Protein AF-0000000067173039 (afdb_homodimer)

Sequence (372 aa):
MLDPDAARERVLAAAEELFYARGIQAVGMDAVRTASGVSLKRLYQMFPSKEDLVVSFLQQRDSRWLGRLTAAVEAHSDPRERIPAVFDWLYSWFSEPDYRGCAFINSFGELGGISPAVADQARHHKREFHAYLTELVGAAGYPAELAAHLALLAEGAIVNSAIFGTPDPATRAKQAALTLMQASGGMLDPDAARERVLAAAEELFYARGIQAVGMDAVRTASGVSLKRLYQMFPSKEDLVVSFLQQRDSRWLGRLTAAVEAHSDPRERIPAVFDWLYSWFSEPDYRGCAFINSFGELGGISPAVADQARHHKREFHAYLTELVGAAGYPAELAAHLALLAEGAIVNSAIFGTPDPATRAKQAALTLMQASGG

pLDDT: mean 96.72, std 6.01, range [50.16, 98.94]

Organism: Mycolicibacterium smegmatis (strain ATCC 700084 / mc(2)155) (NCBI:txid246196)

Solvent-accessible surface area (backbone atoms only — not comparable to full-atom values): 19000 Å² total; per-residue (Å²): 129,78,52,70,69,57,50,52,50,37,41,41,52,31,37,46,56,47,34,68,50,46,14,60,88,75,51,52,72,63,58,32,25,62,67,36,72,45,54,64,69,58,47,40,69,78,30,80,40,72,66,52,44,50,51,49,38,51,54,52,49,45,54,52,52,53,49,54,51,49,55,64,22,64,69,45,84,52,46,66,56,27,60,57,34,50,29,53,49,45,27,56,55,50,62,40,90,86,55,71,48,55,67,46,62,19,47,31,35,35,33,35,67,73,30,68,66,52,31,49,51,31,39,50,49,52,50,52,53,43,50,50,40,35,51,46,32,50,70,46,71,42,61,70,68,54,24,58,43,47,46,21,23,51,46,10,16,43,54,50,19,43,63,67,70,41,36,58,36,20,56,51,33,32,55,47,46,52,51,52,43,42,73,66,72,92,127,78,52,69,68,54,50,53,51,39,41,42,53,32,37,45,55,46,32,67,50,45,14,59,87,76,50,52,72,65,59,32,25,64,68,38,72,45,54,65,70,57,47,39,70,75,30,80,40,70,66,53,44,51,52,50,37,51,53,52,48,45,55,52,52,54,48,55,51,48,55,65,23,64,69,46,86,50,47,67,56,27,60,56,35,50,29,53,48,45,27,55,54,52,62,40,89,86,56,71,49,55,66,46,61,19,46,30,36,36,34,35,68,75,30,67,68,52,30,49,50,32,38,49,48,52,51,52,55,45,50,51,40,36,50,47,31,49,70,46,71,40,60,70,68,53,22,58,44,48,45,21,23,52,45,10,17,43,52,48,18,40,62,68,69,43,36,62,35,20,57,48,33,32,54,46,46,52,52,52,44,42,73,65,73,93

Structure (mmCIF, N/CA/C/O backbone):
data_AF-0000000067173039-model_v1
#
loop_
_entity.id
_entity.type
_entity.pdbx_description
1 polymer 'TetR-family protein transcriptional regulator'
#
loop_
_atom_site.group_PDB
_atom_site.id
_atom_site.type_symbol
_atom_site.label_atom_id
_atom_site.label_alt_id
_atom_site.label_comp_id
_atom_site.label_asym_id
_atom_site.label_entity_id
_atom_site.label_seq_id
_atom_site.pdbx_PDB_ins_code
_atom_site.Cartn_x
_atom_site.Cartn_y
_atom_site.Cartn_z
_atom_site.occupancy
_atom_site.B_iso_or_equiv
_atom_site.auth_seq_id
_atom_site.auth_comp_id
_atom_site.auth_asym_id
_atom_site.auth_atom_id
_atom_site.pdbx_PDB_model_num
ATOM 1 N N . MET A 1 1 ? -27.875 -31.672 -0.691 1 50.47 1 MET A N 1
ATOM 2 C CA . MET A 1 1 ? -27.328 -30.922 -1.82 1 50.47 1 MET A CA 1
ATOM 3 C C . MET A 1 1 ? -27.156 -29.453 -1.458 1 50.47 1 MET A C 1
ATOM 5 O O . MET A 1 1 ? -28.109 -28.781 -1.038 1 50.47 1 MET A O 1
ATOM 9 N N . LEU A 1 2 ? -25.938 -29.016 -1.312 1 57.91 2 LEU A N 1
ATOM 10 C CA . LEU A 1 2 ? -25.797 -27.688 -0.723 1 57.91 2 LEU A CA 1
ATOM 11 C C . LEU A 1 2 ? -26.5 -26.641 -1.578 1 57.91 2 LEU A C 1
ATOM 13 O O . LEU A 1 2 ? -26.516 -26.75 -2.807 1 57.91 2 LEU A O 1
ATOM 17 N N . ASP A 1 3 ? -27.453 -25.891 -1.044 1 75.12 3 ASP A N 1
ATOM 18 C CA . ASP A 1 3 ? -28.047 -24.703 -1.634 1 75.12 3 ASP A CA 1
ATOM 19 C C . ASP A 1 3 ? -27.016 -23.875 -2.389 1 75.12 3 ASP A C 1
ATOM 21 O O . ASP A 1 3 ? -25.891 -23.703 -1.92 1 75.12 3 ASP A O 1
ATOM 25 N N . PRO A 1 4 ? -27.203 -23.75 -3.748 1 76.25 4 PRO A N 1
ATOM 26 C CA . PRO A 1 4 ? -26.25 -23.047 -4.617 1 76.25 4 PRO A CA 1
ATOM 27 C C . PRO A 1 4 ? -25.688 -21.797 -3.975 1 76.25 4 PRO A C 1
ATOM 29 O O . PRO A 1 4 ? -24.5 -21.484 -4.137 1 76.25 4 PRO A O 1
ATOM 32 N N . ASP A 1 5 ? -26.469 -21.141 -3.305 1 84.69 5 ASP A N 1
ATOM 33 C CA . ASP A 1 5 ? -26.016 -19.922 -2.654 1 84.69 5 ASP A CA 1
ATOM 34 C C . ASP A 1 5 ? -25.047 -20.25 -1.507 1 84.69 5 ASP A C 1
ATOM 36 O O . ASP A 1 5 ? -24.062 -19.531 -1.305 1 84.69 5 ASP A O 1
ATOM 40 N N . ALA A 1 6 ? -25.266 -21.328 -0.89 1 91.19 6 ALA A N 1
ATOM 41 C CA . ALA A 1 6 ? -24.422 -21.75 0.218 1 91.19 6 ALA A CA 1
ATOM 42 C C . ALA A 1 6 ? -23.062 -22.234 -0.285 1 91.19 6 ALA A C 1
ATOM 44 O O . ALA A 1 6 ? -22.031 -21.969 0.339 1 91.19 6 ALA A O 1
ATOM 45 N N . ALA A 1 7 ? -23.031 -22.875 -1.4 1 93.5 7 ALA A N 1
ATOM 46 C CA . ALA A 1 7 ? -21.781 -23.359 -1.993 1 93.5 7 ALA A CA 1
ATOM 47 C C . ALA A 1 7 ? -20.906 -22.188 -2.453 1 93.5 7 ALA A C 1
ATOM 49 O O . ALA A 1 7 ? -19.688 -22.219 -2.26 1 93.5 7 ALA A O 1
ATOM 50 N N . ARG A 1 8 ? -21.578 -21.281 -3.043 1 96.38 8 ARG A N 1
ATOM 51 C CA . ARG A 1 8 ? -20.859 -20.094 -3.508 1 96.38 8 ARG A CA 1
ATOM 52 C C . ARG A 1 8 ? -20.188 -19.359 -2.346 1 96.38 8 ARG A C 1
ATOM 54 O O . ARG A 1 8 ? -19.031 -18.969 -2.434 1 96.38 8 ARG A O 1
ATOM 61 N N . GLU A 1 9 ? -20.891 -19.219 -1.253 1 96.44 9 GLU A N 1
ATOM 62 C CA . GLU A 1 9 ? -20.359 -18.531 -0.072 1 96.44 9 GLU A CA 1
ATOM 63 C C . GLU A 1 9 ? -19.203 -19.328 0.545 1 96.44 9 GLU A C 1
ATOM 65 O O . GLU A 1 9 ? -18.234 -18.734 1.022 1 96.44 9 GLU A O 1
ATOM 70 N N . ARG A 1 10 ? -19.281 -20.594 0.524 1 96.75 10 ARG A N 1
ATOM 71 C CA . ARG A 1 10 ? -18.234 -21.453 1.067 1 96.75 10 ARG A CA 1
ATOM 72 C C . ARG A 1 10 ? -16.938 -21.312 0.256 1 96.75 10 ARG A C 1
ATOM 74 O O . ARG A 1 10 ? -15.852 -21.25 0.822 1 96.75 10 ARG A O 1
ATOM 81 N N . VAL A 1 11 ? -17.188 -21.297 -1.031 1 97.94 11 VAL A N 1
ATOM 82 C CA . VAL A 1 11 ? -16.031 -21.156 -1.92 1 97.94 11 VAL A CA 1
ATOM 83 C C . VAL A 1 11 ? -15.375 -19.797 -1.713 1 97.94 11 VAL A C 1
ATOM 85 O O . VAL A 1 11 ? -14.156 -19.703 -1.583 1 97.94 11 VAL A O 1
ATOM 88 N N . LEU A 1 12 ? -16.172 -18.781 -1.613 1 98.19 12 LEU A N 1
ATOM 89 C CA . LEU A 1 12 ? -15.648 -17.422 -1.452 1 98.19 12 LEU A CA 1
ATOM 90 C C . LEU A 1 12 ? -14.953 -17.266 -0.103 1 98.19 12 LEU A C 1
ATOM 92 O O . LEU A 1 12 ? -13.914 -16.609 -0.005 1 98.19 12 LEU A O 1
ATOM 96 N N . ALA A 1 13 ? -15.469 -17.891 0.938 1 97.88 13 ALA A N 1
ATOM 97 C CA . ALA A 1 13 ? -14.844 -17.844 2.26 1 97.88 13 ALA A CA 1
ATOM 98 C C . ALA A 1 13 ? -13.484 -18.531 2.25 1 97.88 13 ALA A C 1
ATOM 100 O O . ALA A 1 13 ? -12.508 -18.016 2.799 1 97.88 13 ALA A O 1
ATOM 101 N N . ALA A 1 14 ? -13.43 -19.672 1.63 1 98.25 14 ALA A N 1
ATOM 102 C CA . ALA A 1 14 ? -12.18 -20.406 1.511 1 98.25 14 ALA A CA 1
ATOM 103 C C . ALA A 1 14 ? -11.156 -19.625 0.691 1 98.25 14 ALA A C 1
ATOM 105 O O . ALA A 1 14 ? -9.984 -19.547 1.066 1 98.25 14 ALA A O 1
ATOM 106 N N . ALA A 1 15 ? -11.625 -19.078 -0.42 1 98.31 15 ALA A N 1
ATOM 107 C CA . ALA A 1 15 ? -10.758 -18.281 -1.288 1 98.31 15 ALA A CA 1
ATOM 108 C C . ALA A 1 15 ? -10.203 -17.078 -0.548 1 98.31 15 ALA A C 1
ATOM 110 O O . ALA A 1 15 ? -9.008 -16.781 -0.636 1 98.31 15 ALA A O 1
ATOM 111 N N . GLU A 1 16 ? -11.055 -16.391 0.139 1 97.88 16 GLU A N 1
ATOM 112 C CA . GLU A 1 16 ? -10.633 -15.203 0.892 1 97.88 16 GLU A CA 1
ATOM 113 C C . GLU A 1 16 ? -9.547 -15.555 1.9 1 97.88 16 GLU A C 1
ATOM 115 O O . GLU A 1 16 ? -8.523 -14.859 1.987 1 97.88 16 GLU A O 1
ATOM 120 N N . GLU A 1 17 ? -9.734 -16.594 2.643 1 97.69 17 GLU A N 1
ATOM 121 C CA . GLU A 1 17 ? -8.75 -17 3.637 1 97.69 17 GLU A CA 1
ATOM 122 C C . GLU A 1 17 ? -7.406 -17.328 2.988 1 97.69 17 GLU A C 1
ATOM 124 O O . GLU A 1 17 ? -6.363 -16.875 3.461 1 97.69 17 GLU A O 1
ATOM 129 N N . LEU A 1 18 ? -7.438 -18.062 1.887 1 97.69 18 LEU A N 1
ATOM 130 C CA . LEU A 1 18 ? -6.219 -18.516 1.227 1 97.69 18 LEU A CA 1
ATOM 131 C C . LEU A 1 18 ? -5.531 -17.359 0.5 1 97.69 18 LEU A C 1
ATOM 133 O O . LEU A 1 18 ? -4.332 -17.141 0.674 1 97.69 18 LEU A O 1
ATOM 137 N N . PHE A 1 19 ? -6.32 -16.578 -0.319 1 97.88 19 PHE A N 1
ATOM 138 C CA . PHE A 1 19 ? -5.766 -15.453 -1.066 1 97.88 19 PHE A CA 1
ATOM 139 C C . PHE A 1 19 ? -5.18 -14.406 -0.121 1 97.88 19 PHE A C 1
ATOM 141 O O . PHE A 1 19 ? -4.094 -13.883 -0.367 1 97.88 19 PHE A O 1
ATOM 148 N N . TYR A 1 20 ? -5.891 -14.141 0.946 1 97.62 20 TYR A N 1
ATOM 149 C CA . TYR A 1 20 ? -5.48 -13.102 1.887 1 97.62 20 TYR A CA 1
ATOM 150 C C . TYR A 1 20 ? -4.234 -13.523 2.652 1 97.62 20 TYR A C 1
ATOM 152 O O . TYR A 1 20 ? -3.344 -12.711 2.9 1 97.62 20 TYR A O 1
ATOM 160 N N . ALA A 1 21 ? -4.066 -14.766 2.961 1 95.62 21 ALA A N 1
ATOM 161 C CA . ALA A 1 21 ? -2.965 -15.266 3.781 1 95.62 21 ALA A CA 1
ATOM 162 C C . ALA A 1 21 ? -1.715 -15.492 2.938 1 95.62 21 ALA A C 1
ATOM 164 O O . ALA A 1 21 ? -0.599 -15.211 3.381 1 95.62 21 ALA A O 1
ATOM 165 N N . ARG A 1 22 ? -1.898 -15.906 1.66 1 95.06 22 ARG A N 1
ATOM 166 C CA . ARG A 1 22 ? -0.75 -16.453 0.949 1 95.06 22 ARG A CA 1
ATOM 167 C C . ARG A 1 22 ? -0.449 -15.656 -0.312 1 95.06 22 ARG A C 1
ATOM 169 O O . ARG A 1 22 ? 0.619 -15.805 -0.909 1 95.06 22 ARG A O 1
ATOM 176 N N . GLY A 1 23 ? -1.356 -14.805 -0.684 1 95.88 23 GLY A N 1
ATOM 177 C CA . GLY A 1 23 ? -1.264 -14.172 -1.991 1 95.88 23 GLY A CA 1
ATOM 178 C C . GLY A 1 23 ? -2.062 -14.898 -3.061 1 95.88 23 GLY A C 1
ATOM 179 O O . GLY A 1 23 ? -2.172 -16.125 -3.035 1 95.88 23 GLY A O 1
ATOM 180 N N . ILE A 1 24 ? -2.555 -14.188 -3.992 1 97.38 24 ILE A N 1
ATOM 181 C CA . ILE A 1 24 ? -3.477 -14.695 -5.004 1 97.38 24 ILE A CA 1
ATOM 182 C C . ILE A 1 24 ? -2.744 -15.664 -5.93 1 97.38 24 ILE A C 1
ATOM 184 O O . ILE A 1 24 ? -3.244 -16.75 -6.219 1 97.38 24 ILE A O 1
ATOM 188 N N . GLN A 1 25 ? -1.537 -15.336 -6.332 1 95.31 25 GLN A N 1
ATOM 189 C CA . GLN A 1 25 ? -0.817 -16.141 -7.312 1 95.31 25 GLN A CA 1
ATOM 190 C C . GLN A 1 25 ? -0.326 -17.453 -6.691 1 95.31 25 GLN A C 1
ATOM 192 O O . GLN A 1 25 ? -0.179 -18.453 -7.387 1 95.31 25 GLN A O 1
ATOM 197 N N . ALA A 1 26 ? -0.166 -17.469 -5.418 1 94.25 26 ALA A N 1
ATOM 198 C CA . ALA A 1 26 ? 0.348 -18.641 -4.73 1 94.25 26 ALA A CA 1
ATOM 199 C C . ALA A 1 26 ? -0.752 -19.688 -4.531 1 94.25 26 ALA A C 1
ATOM 201 O O . ALA A 1 26 ? -0.473 -20.844 -4.191 1 94.25 26 ALA A O 1
ATOM 202 N N . VAL A 1 27 ? -2 -19.312 -4.719 1 96.75 27 VAL A N 1
ATOM 203 C CA . VAL A 1 27 ? -3.139 -20.188 -4.434 1 96.75 27 VAL A CA 1
ATOM 204 C C . VAL A 1 27 ? -3.791 -20.625 -5.738 1 96.75 27 VAL A C 1
ATOM 206 O O . VAL A 1 27 ? -4.195 -19.797 -6.555 1 96.75 27 VAL A O 1
ATOM 209 N N . GLY A 1 28 ? -3.875 -21.953 -5.969 1 96.38 28 GLY A N 1
ATOM 210 C CA . GLY A 1 28 ? -4.566 -22.484 -7.133 1 96.38 28 GLY A CA 1
ATOM 211 C C . GLY A 1 28 ? -6.012 -22.844 -6.852 1 96.38 28 GLY A C 1
ATOM 212 O O . GLY A 1 28 ? -6.434 -22.891 -5.691 1 96.38 28 GLY A O 1
ATOM 213 N N . MET A 1 29 ? -6.75 -23.109 -7.93 1 97.44 29 MET A N 1
ATOM 214 C CA . MET A 1 29 ? -8.156 -23.484 -7.816 1 97.44 29 MET A CA 1
ATOM 215 C C . MET A 1 29 ? -8.305 -24.781 -7.031 1 97.44 29 MET A C 1
ATOM 217 O O . MET A 1 29 ? -9.289 -24.969 -6.316 1 97.44 29 MET A O 1
ATOM 221 N N . ASP A 1 30 ? -7.289 -25.625 -7.09 1 97.31 30 ASP A N 1
ATOM 222 C CA . ASP A 1 30 ? -7.316 -26.891 -6.379 1 97.31 30 ASP A CA 1
ATOM 223 C C . ASP A 1 30 ? -7.273 -26.672 -4.867 1 97.31 30 ASP A C 1
ATOM 225 O O . ASP A 1 30 ? -7.953 -27.375 -4.117 1 97.31 30 ASP A O 1
ATOM 229 N N . ALA A 1 31 ? -6.461 -25.781 -4.441 1 97.88 31 ALA A N 1
ATOM 230 C CA . ALA A 1 31 ? -6.383 -25.453 -3.018 1 97.88 31 ALA A CA 1
ATOM 231 C C . ALA A 1 31 ? -7.719 -24.938 -2.498 1 97.88 31 ALA A C 1
ATOM 233 O O . ALA A 1 31 ? -8.148 -25.297 -1.398 1 97.88 31 ALA A O 1
ATOM 234 N N . VAL A 1 32 ? -8.398 -24.109 -3.301 1 98.31 32 VAL A N 1
ATOM 235 C CA . VAL A 1 32 ? -9.703 -23.562 -2.922 1 98.31 32 VAL A CA 1
ATOM 236 C C . VAL A 1 32 ? -10.734 -24.688 -2.869 1 98.31 32 VAL A C 1
ATOM 238 O O . VAL A 1 32 ? -11.547 -24.75 -1.943 1 98.31 32 VAL A O 1
ATOM 241 N N . ARG A 1 33 ? -10.664 -25.562 -3.883 1 97.88 33 ARG A N 1
ATOM 242 C CA . ARG A 1 33 ? -11.539 -26.734 -3.914 1 97.88 33 ARG A CA 1
ATOM 243 C C . ARG A 1 33 ? -11.398 -27.562 -2.641 1 97.88 33 ARG A C 1
ATOM 245 O O . ARG A 1 33 ? -12.398 -27.906 -2.004 1 97.88 33 ARG A O 1
ATOM 252 N N . THR A 1 34 ? -10.172 -27.797 -2.27 1 98.25 34 THR A N 1
ATOM 253 C CA . THR A 1 34 ? -9.883 -28.609 -1.095 1 98.25 34 THR A CA 1
ATOM 254 C C . THR A 1 34 ? -10.398 -27.922 0.172 1 98.25 34 THR A C 1
ATOM 256 O O . THR A 1 34 ? -11.086 -28.547 0.982 1 98.25 34 THR A O 1
ATOM 259 N N . ALA A 1 35 ? -10.18 -26.703 0.313 1 98.12 35 ALA A N 1
ATOM 260 C CA . ALA A 1 35 ? -10.523 -25.953 1.522 1 98.12 35 ALA A CA 1
ATOM 261 C C . ALA A 1 35 ? -12.031 -25.766 1.634 1 98.12 35 ALA A C 1
ATOM 263 O O . ALA A 1 35 ? -12.586 -25.75 2.738 1 98.12 35 ALA A O 1
ATOM 264 N N . SER A 1 36 ? -12.664 -25.625 0.49 1 97.75 36 SER A N 1
ATOM 265 C CA . SER A 1 36 ? -14.094 -25.328 0.485 1 97.75 36 SER A CA 1
ATOM 266 C C . SER A 1 36 ? -14.93 -26.594 0.592 1 97.75 36 SER A C 1
ATOM 268 O O . SER A 1 36 ? -16.109 -26.531 0.928 1 97.75 36 SER A O 1
ATOM 270 N N . GLY A 1 37 ? -14.414 -27.719 0.148 1 97.25 37 GLY A N 1
ATOM 271 C CA . GLY A 1 37 ? -15.148 -28.969 0.122 1 97.25 37 GLY A CA 1
ATOM 272 C C . GLY A 1 37 ? -16.078 -29.094 -1.07 1 97.25 37 GLY A C 1
ATOM 273 O O . GLY A 1 37 ? -16.922 -29.984 -1.111 1 97.25 37 GLY A O 1
ATOM 274 N N . VAL A 1 38 ? -15.984 -28.156 -1.969 1 96.5 38 VAL A N 1
ATOM 275 C CA . VAL A 1 38 ? -16.781 -28.156 -3.189 1 96.5 38 VAL A CA 1
ATOM 276 C C . VAL A 1 38 ? -16 -28.844 -4.312 1 96.5 38 VAL A C 1
ATOM 278 O O . VAL A 1 38 ? -14.789 -28.703 -4.414 1 96.5 38 VAL A O 1
ATOM 281 N N . SER A 1 39 ? -16.734 -29.641 -5.117 1 95.56 39 SER A N 1
ATOM 282 C CA . SER A 1 39 ? -16.062 -30.328 -6.223 1 95.56 39 SER A CA 1
ATOM 283 C C . SER A 1 39 ? -15.5 -29.328 -7.227 1 95.56 39 SER A C 1
ATOM 285 O O . SER A 1 39 ? -16 -28.203 -7.344 1 95.56 39 SER A O 1
ATOM 287 N N . LEU A 1 40 ? -14.477 -29.766 -7.887 1 95 40 LEU A N 1
ATOM 288 C CA . LEU A 1 40 ? -13.836 -28.906 -8.883 1 95 40 LEU A CA 1
ATOM 289 C C . LEU A 1 40 ? -14.812 -28.547 -9.992 1 95 40 LEU A C 1
ATOM 291 O O . LEU A 1 40 ? -14.836 -27.391 -10.453 1 95 40 LEU A O 1
ATOM 295 N N . LYS A 1 41 ? -15.633 -29.469 -10.398 1 95.5 41 LYS A N 1
ATOM 296 C CA . LYS A 1 41 ? -16.641 -29.219 -11.43 1 95.5 41 LYS A CA 1
ATOM 297 C C . LYS A 1 41 ? -17.594 -28.109 -11.016 1 95.5 41 LYS A C 1
ATOM 299 O O . LYS A 1 41 ? -17.828 -27.172 -11.766 1 95.5 41 LYS A O 1
ATOM 304 N N . ARG A 1 42 ? -18.078 -28.219 -9.898 1 96.06 42 ARG A N 1
ATOM 305 C CA . ARG A 1 42 ? -19.016 -27.234 -9.375 1 96.06 42 ARG A CA 1
ATOM 306 C C . ARG A 1 42 ? -18.344 -25.875 -9.188 1 96.06 42 ARG A C 1
ATOM 308 O O . ARG A 1 42 ? -18.938 -24.828 -9.445 1 96.06 42 ARG A O 1
ATOM 315 N N . LEU A 1 43 ? -17.125 -25.891 -8.695 1 97.31 43 LEU A N 1
ATOM 316 C CA . LEU A 1 43 ? -16.344 -24.672 -8.531 1 97.31 43 LEU A CA 1
ATOM 317 C C . LEU A 1 43 ? -16.234 -23.906 -9.844 1 97.31 43 LEU A C 1
ATOM 319 O O . LEU A 1 43 ? -16.5 -22.703 -9.891 1 97.31 43 LEU A O 1
ATOM 323 N N . TYR A 1 44 ? -16 -24.594 -10.891 1 97 44 TYR A N 1
ATOM 324 C CA . TYR A 1 44 ? -15.812 -23.969 -12.188 1 97 44 TYR A CA 1
ATOM 325 C C . TYR A 1 44 ? -17.141 -23.531 -12.789 1 97 44 TYR A C 1
ATOM 327 O O . TYR A 1 44 ? -17.203 -22.625 -13.617 1 97 44 TYR A O 1
ATOM 335 N N . GLN A 1 45 ? -18.156 -24.203 -12.359 1 97.19 45 GLN A N 1
ATOM 336 C CA . GLN A 1 45 ? -19.484 -23.75 -12.758 1 97.19 45 GLN A CA 1
ATOM 337 C C . GLN A 1 45 ? -19.812 -22.375 -12.164 1 97.19 45 GLN A C 1
ATOM 339 O O . GLN A 1 45 ? -20.453 -21.547 -12.812 1 97.19 45 GLN A O 1
ATOM 344 N N . MET A 1 46 ? -19.344 -22.203 -10.977 1 97.12 46 MET A N 1
ATOM 345 C CA . MET A 1 46 ? -19.625 -20.953 -10.281 1 97.12 46 MET A CA 1
ATOM 346 C C . MET A 1 46 ? -18.625 -19.875 -10.68 1 97.12 46 MET A C 1
ATOM 348 O O . MET A 1 46 ? -19 -18.703 -10.805 1 97.12 46 MET A O 1
ATOM 352 N N . PHE A 1 47 ? -17.375 -20.266 -10.867 1 98.19 47 PHE A N 1
ATOM 353 C CA . PHE A 1 47 ? -16.281 -19.375 -11.219 1 98.19 47 PHE A CA 1
ATOM 354 C C . PHE A 1 47 ? -15.445 -19.969 -12.352 1 98.19 47 PHE A C 1
ATOM 356 O O . PHE A 1 47 ? -14.461 -20.672 -12.117 1 98.19 47 PHE A O 1
ATOM 363 N N . PRO A 1 48 ? -15.734 -19.562 -13.508 1 97.69 48 PRO A N 1
ATOM 364 C CA . PRO A 1 48 ? -15.148 -20.188 -14.695 1 97.69 48 PRO A CA 1
ATOM 365 C C . PRO A 1 48 ? -13.641 -19.984 -14.781 1 97.69 48 PRO A C 1
ATOM 367 O O . PRO A 1 48 ? -12.945 -20.734 -15.477 1 97.69 48 PRO A O 1
ATOM 370 N N . SER A 1 49 ? -13.141 -18.969 -14.133 1 97.38 49 SER A N 1
ATOM 371 C CA . SER A 1 49 ? -11.703 -18.719 -14.102 1 97.38 49 SER A CA 1
ATOM 372 C C . SER A 1 49 ? -11.25 -18.281 -12.711 1 9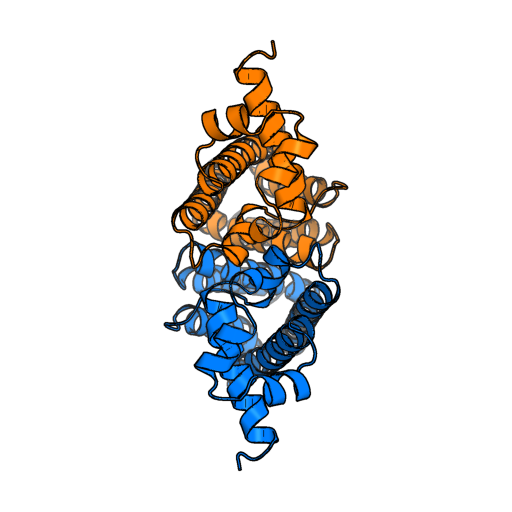7.38 49 SER A C 1
ATOM 374 O O . SER A 1 49 ? -12.062 -17.828 -11.906 1 97.38 49 SER A O 1
ATOM 376 N N . LYS A 1 50 ? -10.023 -18.438 -12.422 1 97.38 50 LYS A N 1
ATOM 377 C CA . LYS A 1 50 ? -9.469 -17.953 -11.164 1 97.38 50 LYS A CA 1
ATOM 378 C C . LYS A 1 50 ? -9.711 -16.453 -11 1 97.38 50 LYS A C 1
ATOM 380 O O . LYS A 1 50 ? -9.977 -15.969 -9.898 1 97.38 50 LYS A O 1
ATOM 385 N N . GLU A 1 51 ? -9.57 -15.695 -12.125 1 97.62 51 GLU A N 1
ATOM 386 C CA . GLU A 1 51 ? -9.789 -14.25 -12.078 1 97.62 51 GLU A CA 1
ATOM 387 C C . GLU A 1 51 ? -11.219 -13.922 -11.664 1 97.62 51 GLU A C 1
ATOM 389 O O . GLU A 1 51 ? -11.445 -12.984 -10.891 1 97.62 51 GLU A O 1
ATOM 394 N N . ASP A 1 52 ? -12.148 -14.711 -12.125 1 98.19 52 ASP A N 1
ATOM 395 C CA . ASP A 1 52 ? -13.539 -14.516 -11.711 1 98.19 52 ASP A CA 1
ATOM 396 C C . ASP A 1 52 ? -13.688 -14.688 -10.195 1 98.19 52 ASP A C 1
ATOM 398 O O . ASP A 1 52 ? -14.43 -13.945 -9.555 1 98.19 52 ASP A O 1
ATOM 402 N N . LEU A 1 53 ? -13.023 -15.68 -9.727 1 98.5 53 LEU A N 1
ATOM 403 C CA . LEU A 1 53 ? -13.055 -15.953 -8.289 1 98.5 53 LEU A CA 1
ATOM 404 C C . LEU A 1 53 ? -12.406 -14.812 -7.512 1 98.5 53 LEU A C 1
ATOM 406 O O . LEU A 1 53 ? -12.953 -14.352 -6.512 1 98.5 53 LEU A O 1
ATOM 410 N N . VAL A 1 54 ? -11.297 -14.297 -7.992 1 98.62 54 VAL A N 1
ATOM 411 C CA . VAL A 1 54 ? -10.555 -13.219 -7.344 1 98.62 54 VAL A CA 1
ATOM 412 C C . VAL A 1 54 ? -11.398 -11.945 -7.316 1 98.62 54 VAL A C 1
ATOM 414 O O . VAL A 1 54 ? -11.531 -11.305 -6.277 1 98.62 54 VAL A O 1
ATOM 417 N N . VAL A 1 55 ? -12.008 -11.602 -8.422 1 98.62 55 VAL A N 1
ATOM 418 C CA . VAL A 1 55 ? -12.836 -10.398 -8.523 1 98.62 55 VAL A CA 1
ATOM 419 C C . VAL A 1 55 ? -14.031 -10.516 -7.582 1 98.62 55 VAL A C 1
ATOM 421 O O . VAL A 1 55 ? -14.367 -9.57 -6.875 1 98.62 55 VAL A O 1
ATOM 424 N N . SER A 1 56 ? -14.602 -11.68 -7.52 1 98.44 56 SER A N 1
ATOM 425 C CA . SER A 1 56 ? -15.75 -11.906 -6.648 1 98.44 56 SER A CA 1
ATOM 426 C C . SER A 1 56 ? -15.359 -11.789 -5.176 1 98.44 56 SER A C 1
ATOM 428 O O . SER A 1 56 ? -16.094 -11.188 -4.383 1 98.44 56 SER A O 1
ATOM 430 N N . PHE A 1 57 ? -14.266 -12.359 -4.895 1 98.06 57 PHE A N 1
ATOM 431 C CA . PHE A 1 57 ? -13.727 -12.242 -3.547 1 98.06 57 PHE A CA 1
ATOM 432 C C . PHE A 1 57 ? -13.516 -10.773 -3.174 1 98.06 57 PHE A C 1
ATOM 434 O O . PHE A 1 57 ? -13.938 -10.336 -2.1 1 98.06 57 PHE A O 1
ATOM 441 N N . LEU A 1 58 ? -12.922 -9.953 -4.004 1 98.75 58 LEU A N 1
ATOM 442 C CA . LEU A 1 58 ? -12.641 -8.547 -3.738 1 98.75 58 LEU A CA 1
ATOM 443 C C . LEU A 1 58 ? -13.93 -7.746 -3.621 1 98.75 58 LEU A C 1
ATOM 445 O O . LEU A 1 58 ? -14.047 -6.871 -2.762 1 98.75 58 LEU A O 1
ATOM 449 N N . GLN A 1 59 ? -14.883 -8.07 -4.461 1 98.62 59 GLN A N 1
ATOM 450 C CA . GLN A 1 59 ? -16.172 -7.379 -4.406 1 98.62 59 GLN A CA 1
ATOM 451 C C . GLN A 1 59 ? -16.875 -7.625 -3.076 1 98.62 59 GLN A C 1
ATOM 453 O O . GLN A 1 59 ? -17.391 -6.691 -2.457 1 98.62 59 GLN A O 1
ATOM 458 N N . GLN A 1 60 ? -16.859 -8.859 -2.654 1 97.88 60 GLN A N 1
ATOM 459 C CA . GLN A 1 60 ? -17.484 -9.195 -1.383 1 97.88 60 GLN A CA 1
ATOM 460 C C . GLN A 1 60 ? -16.75 -8.539 -0.216 1 97.88 60 GLN A C 1
ATOM 462 O O . GLN A 1 60 ? -17.391 -8.031 0.717 1 97.88 60 GLN A O 1
ATOM 467 N N . ARG A 1 61 ? -15.5 -8.586 -0.269 1 98 61 ARG A N 1
ATOM 468 C CA . ARG A 1 61 ? -14.703 -7.957 0.784 1 98 61 ARG A CA 1
ATOM 469 C C . ARG A 1 61 ? -14.953 -6.457 0.84 1 98 61 ARG A C 1
ATOM 471 O O . ARG A 1 61 ? -15.039 -5.875 1.925 1 98 61 ARG A O 1
ATOM 478 N N . ASP A 1 62 ? -15.031 -5.824 -0.321 1 98.38 62 ASP A N 1
ATOM 479 C CA . ASP A 1 62 ? -15.305 -4.395 -0.408 1 98.38 62 ASP A CA 1
ATOM 480 C C . ASP A 1 62 ? -16.594 -4.031 0.339 1 98.38 62 ASP A C 1
ATOM 482 O O . ASP A 1 62 ? -16.578 -3.162 1.213 1 98.38 62 ASP A O 1
ATOM 486 N N . SER A 1 63 ? -17.641 -4.719 0.037 1 98 63 SER A N 1
ATOM 487 C CA . SER A 1 63 ? -18.938 -4.465 0.637 1 98 63 SER A CA 1
ATOM 488 C C . SER A 1 63 ? -18.906 -4.695 2.145 1 98 63 SER A C 1
ATOM 490 O O . SER A 1 63 ? -19.422 -3.885 2.912 1 98 63 SER A O 1
ATOM 492 N N . ARG A 1 64 ? -18.297 -5.738 2.559 1 97.69 64 ARG A N 1
ATOM 493 C CA . ARG A 1 64 ? -18.234 -6.086 3.975 1 97.69 64 ARG A CA 1
ATOM 494 C C . ARG A 1 64 ? -17.422 -5.066 4.754 1 97.69 64 ARG A C 1
ATOM 496 O O . ARG A 1 64 ? -17.812 -4.641 5.84 1 97.69 64 ARG A O 1
ATOM 503 N N . TRP A 1 65 ? -16.297 -4.703 4.234 1 98 65 TRP A N 1
ATOM 504 C CA . TRP A 1 65 ? -15.406 -3.758 4.895 1 98 65 TRP A CA 1
ATOM 505 C C . TRP A 1 65 ? -16.078 -2.4 5.07 1 98 65 TRP A C 1
ATOM 507 O O . TRP A 1 65 ? -16.109 -1.855 6.176 1 98 65 TRP A O 1
ATOM 517 N N . LEU A 1 66 ? -16.656 -1.858 4 1 98.31 66 LEU A N 1
ATOM 518 C CA . LEU A 1 66 ? -17.312 -0.557 4.062 1 98.31 66 LEU A CA 1
ATOM 519 C C . LEU A 1 66 ? -18.516 -0.602 4.988 1 98.31 66 LEU A C 1
ATOM 521 O O . LEU A 1 66 ? -18.781 0.355 5.723 1 98.31 66 LEU A O 1
ATOM 525 N N . GLY A 1 67 ? -19.188 -1.708 4.953 1 98.5 67 GLY A N 1
ATOM 526 C CA . GLY A 1 67 ? -20.328 -1.873 5.848 1 98.5 67 GLY A CA 1
ATOM 527 C C . GLY A 1 67 ? -19.938 -1.842 7.312 1 98.5 67 GLY A C 1
ATOM 528 O O . GLY A 1 67 ? -20.594 -1.185 8.125 1 98.5 67 GLY A O 1
ATOM 529 N N . ARG A 1 68 ? -18.875 -2.566 7.66 1 98.44 68 ARG A N 1
ATOM 530 C CA . ARG A 1 68 ? -18.391 -2.598 9.039 1 98.44 68 ARG A CA 1
ATOM 531 C C . ARG A 1 68 ? -17.906 -1.224 9.484 1 98.44 68 ARG A C 1
ATOM 533 O O . ARG A 1 68 ? -18.188 -0.791 10.602 1 98.44 68 ARG A O 1
ATOM 540 N N . LEU A 1 69 ? -17.203 -0.525 8.617 1 98.69 69 LEU A N 1
ATOM 541 C CA . LEU A 1 69 ? -16.734 0.823 8.914 1 98.69 69 LEU A CA 1
ATOM 542 C C . LEU A 1 69 ? -17.906 1.769 9.156 1 98.69 69 LEU A C 1
ATOM 544 O O . LEU A 1 69 ? -17.938 2.479 10.164 1 98.69 69 LEU A O 1
ATOM 548 N N . THR A 1 70 ? -18.859 1.765 8.234 1 98.44 70 THR A N 1
ATOM 549 C CA . THR A 1 70 ? -20 2.674 8.32 1 98.44 70 THR A CA 1
ATOM 550 C C . THR A 1 70 ? -20.812 2.41 9.586 1 98.44 70 THR A C 1
ATOM 552 O O . THR A 1 70 ? -21.219 3.348 10.273 1 98.44 70 THR A O 1
ATOM 555 N N . ALA A 1 71 ? -20.969 1.141 9.914 1 98.38 71 ALA A N 1
ATOM 556 C CA . ALA A 1 71 ? -21.719 0.787 11.117 1 98.38 71 ALA A CA 1
ATOM 557 C C . ALA A 1 71 ? -21.031 1.324 12.375 1 98.38 71 ALA A C 1
ATOM 559 O O . ALA A 1 71 ? -21.703 1.87 13.258 1 98.38 71 ALA A O 1
ATOM 560 N N . ALA A 1 72 ? -19.734 1.191 12.469 1 98.38 72 ALA A N 1
ATOM 561 C CA . ALA A 1 72 ? -18.969 1.638 13.633 1 98.38 72 ALA A CA 1
ATOM 562 C C . ALA A 1 72 ? -19 3.158 13.758 1 98.38 72 ALA A C 1
ATOM 564 O O . ALA A 1 72 ? -19.156 3.695 14.852 1 98.38 72 ALA A O 1
ATOM 565 N N . VAL A 1 73 ? -18.891 3.854 12.633 1 98.44 73 VAL A N 1
ATOM 566 C CA . VAL A 1 73 ? -18.781 5.309 12.586 1 98.44 73 VAL A CA 1
ATOM 567 C C . VAL A 1 73 ? -20.141 5.941 12.836 1 98.44 73 VAL A C 1
ATOM 569 O O . VAL A 1 73 ? -20.25 6.914 13.578 1 98.44 73 VAL A O 1
ATOM 572 N N . GLU A 1 74 ? -21.156 5.359 12.312 1 96.88 74 GLU A N 1
ATOM 573 C CA . GLU A 1 74 ? -22.5 5.941 12.359 1 96.88 74 GLU A CA 1
ATOM 574 C C . GLU A 1 74 ? -23.156 5.691 13.711 1 96.88 74 GLU A C 1
ATOM 576 O O . GLU A 1 74 ? -24.25 6.219 13.984 1 96.88 74 GLU A O 1
ATOM 581 N N . ALA A 1 75 ? -22.484 4.957 14.516 1 97.25 75 ALA A N 1
ATOM 582 C CA . ALA A 1 75 ? -22.938 4.812 15.898 1 97.25 75 ALA A CA 1
ATOM 583 C C . ALA A 1 75 ? -22.812 6.133 16.656 1 97.25 75 ALA A C 1
ATOM 585 O O . ALA A 1 75 ? -23.438 6.316 17.703 1 97.25 75 ALA A O 1
ATOM 586 N N . HIS A 1 76 ? -21.969 7 16.156 1 97.69 76 HIS A N 1
ATOM 587 C CA . HIS A 1 76 ? -21.797 8.32 16.734 1 97.69 76 HIS A CA 1
ATOM 588 C C . HIS A 1 76 ? -22.844 9.297 16.188 1 97.69 76 HIS A C 1
ATOM 590 O O . HIS A 1 76 ? -23.031 9.398 14.977 1 97.69 76 HIS A O 1
ATOM 596 N N . SER A 1 77 ? -23.469 10.039 17.078 1 96.44 77 SER A N 1
ATOM 597 C CA . SER A 1 77 ? -24.516 10.961 16.656 1 96.44 77 SER A CA 1
ATOM 598 C C . SER A 1 77 ? -23.953 12.289 16.188 1 96.44 77 SER A C 1
ATOM 600 O O . SER A 1 77 ? -24.469 12.891 15.25 1 96.44 77 SER A O 1
ATOM 602 N N . ASP A 1 78 ? -22.859 12.719 16.766 1 97.38 78 ASP A N 1
ATOM 603 C CA . ASP A 1 78 ? -22.234 13.984 16.406 1 97.38 78 ASP A CA 1
ATOM 604 C C . ASP A 1 78 ? -21.375 13.828 15.148 1 97.38 78 ASP A C 1
ATOM 606 O O . ASP A 1 78 ? -20.391 13.07 15.148 1 97.38 78 ASP A O 1
ATOM 610 N N . PRO A 1 79 ? -21.703 14.531 14.094 1 96.88 79 PRO A N 1
ATOM 611 C CA . PRO A 1 79 ? -20.953 14.422 12.844 1 96.88 79 PRO A CA 1
ATOM 612 C C . PRO A 1 79 ? -19.469 14.688 13.031 1 96.88 79 PRO A C 1
ATOM 614 O O . PRO A 1 79 ? -18.625 14.078 12.359 1 96.88 79 PRO A O 1
ATOM 617 N N . ARG A 1 80 ? -19.141 15.531 13.883 1 97.19 80 ARG A N 1
ATOM 618 C CA . ARG A 1 80 ? -17.734 15.867 14.086 1 97.19 80 ARG A CA 1
ATOM 619 C C . ARG A 1 80 ? -16.984 14.727 14.766 1 97.19 80 ARG A C 1
ATOM 621 O O . ARG A 1 80 ? -15.781 14.555 14.555 1 97.19 80 ARG A O 1
ATOM 628 N N . GLU A 1 81 ? -17.656 13.898 15.492 1 97.88 81 GLU A N 1
ATOM 629 C CA . GLU A 1 81 ? -17.047 12.766 16.172 1 97.88 81 GLU A CA 1
ATOM 630 C C . GLU A 1 81 ? -16.875 11.578 15.234 1 97.88 81 GLU A C 1
ATOM 632 O O . GLU A 1 81 ? -16.125 10.648 15.523 1 97.88 81 GLU A O 1
ATOM 637 N N . ARG A 1 82 ? -17.594 11.555 14.125 1 98.69 82 ARG A N 1
ATOM 638 C CA . ARG A 1 82 ? -17.547 10.445 13.18 1 98.69 82 ARG A CA 1
ATOM 639 C C . ARG A 1 82 ? -16.203 10.398 12.453 1 98.69 82 ARG A C 1
ATOM 641 O O . ARG A 1 82 ? -15.719 9.32 12.094 1 98.69 82 ARG A O 1
ATOM 648 N N . ILE A 1 83 ? -15.586 11.57 12.32 1 98.56 83 ILE A N 1
ATOM 649 C CA . ILE A 1 83 ? -14.328 11.625 11.586 1 98.56 83 ILE A CA 1
ATOM 650 C C . ILE A 1 83 ? -13.234 10.914 12.391 1 98.56 83 ILE A C 1
ATOM 652 O O . ILE A 1 83 ? -12.625 9.961 11.906 1 98.56 83 ILE A O 1
ATOM 656 N N . PRO A 1 84 ? -13 11.289 13.711 1 98.75 84 PRO A N 1
ATOM 657 C CA . PRO A 1 84 ? -12.008 10.516 14.469 1 98.75 84 PRO A CA 1
ATOM 658 C C . PRO A 1 84 ? -12.43 9.062 14.68 1 98.75 84 PRO A C 1
ATOM 660 O O . PRO A 1 84 ? -11.57 8.188 14.828 1 98.75 84 PRO A O 1
ATOM 663 N N . ALA A 1 85 ? -13.711 8.727 14.633 1 98.88 85 ALA A N 1
ATOM 664 C CA . ALA A 1 85 ? -14.211 7.367 14.797 1 98.88 85 ALA A CA 1
ATOM 665 C C . ALA A 1 85 ? -13.711 6.457 13.68 1 98.88 85 ALA A C 1
ATOM 667 O O . ALA A 1 85 ? -13.555 5.25 13.875 1 98.88 85 ALA A O 1
ATOM 668 N N . VAL A 1 86 ? -13.461 7.008 12.492 1 98.94 86 VAL A N 1
ATOM 669 C CA . VAL A 1 86 ? -12.883 6.25 11.391 1 98.94 86 VAL A CA 1
ATOM 670 C C . VAL A 1 86 ? -11.547 5.656 11.812 1 98.94 86 VAL A C 1
ATOM 672 O O . VAL A 1 86 ? -11.297 4.465 11.617 1 98.94 86 VAL A O 1
ATOM 675 N N . PHE A 1 87 ? -10.734 6.43 12.438 1 98.94 87 PHE A N 1
ATOM 676 C CA . PHE A 1 87 ? -9.398 6.004 12.82 1 98.94 87 PHE A CA 1
ATOM 677 C C . PHE A 1 87 ? -9.445 5.066 14.016 1 98.94 87 PHE A C 1
ATOM 679 O O . PHE A 1 87 ? -8.617 4.156 14.133 1 98.94 87 PHE A O 1
ATOM 686 N N . ASP A 1 88 ? -10.414 5.273 14.906 1 98.88 88 ASP A N 1
ATOM 687 C CA . ASP A 1 88 ? -10.633 4.309 15.977 1 98.88 88 ASP A CA 1
ATOM 688 C C . ASP A 1 88 ? -11.008 2.938 15.414 1 98.88 88 ASP A C 1
ATOM 690 O O . ASP A 1 88 ? -10.547 1.909 15.906 1 98.88 88 ASP A O 1
ATOM 694 N N . TRP A 1 89 ? -11.867 2.957 14.422 1 98.88 89 TRP A N 1
ATOM 695 C CA . TRP A 1 89 ? -12.242 1.699 13.781 1 98.88 89 TRP A CA 1
ATOM 696 C C . TRP A 1 89 ? -11.039 1.049 13.109 1 98.88 89 TRP A C 1
ATOM 698 O O . TRP A 1 89 ? -10.859 -0.17 13.18 1 98.88 89 TRP A O 1
ATOM 708 N N . LEU A 1 90 ? -10.203 1.855 12.43 1 98.94 90 LEU A N 1
ATOM 709 C CA . LEU A 1 90 ? -8.992 1.324 11.828 1 98.94 90 LEU A CA 1
ATOM 710 C C . LEU A 1 90 ? -8.109 0.645 12.875 1 98.94 90 LEU A C 1
ATOM 712 O O . LEU A 1 90 ? -7.562 -0.429 12.625 1 98.94 90 LEU A O 1
ATOM 716 N N . TYR A 1 91 ? -7.988 1.272 14.047 1 98.94 91 TYR A N 1
ATOM 717 C CA . TYR A 1 91 ? -7.211 0.676 15.125 1 98.94 91 TYR A CA 1
ATOM 718 C C . TYR A 1 91 ? -7.746 -0.705 15.484 1 98.94 91 TYR A C 1
ATOM 720 O O . TYR A 1 91 ? -6.977 -1.658 15.625 1 98.94 91 TYR A O 1
ATOM 728 N N . SER A 1 92 ? -9.047 -0.804 15.625 1 98.81 92 SER A N 1
ATOM 729 C CA . SER A 1 92 ? -9.68 -2.08 15.945 1 98.81 92 SER A CA 1
ATOM 730 C C . SER A 1 92 ? -9.445 -3.104 14.836 1 98.81 92 SER A C 1
ATOM 732 O O . SER A 1 92 ? -9.125 -4.262 15.117 1 98.81 92 SER A O 1
ATOM 734 N N . TRP A 1 93 ? -9.617 -2.662 13.602 1 98.81 93 TRP A N 1
ATOM 735 C CA . TRP A 1 93 ? -9.398 -3.525 12.445 1 98.81 93 TRP A CA 1
ATOM 736 C C . TRP A 1 93 ? -7.961 -4.02 12.398 1 98.81 93 TRP A C 1
ATOM 738 O O . TRP A 1 93 ? -7.715 -5.215 12.195 1 98.81 93 TRP A O 1
ATOM 748 N N . PHE A 1 94 ? -6.996 -3.135 12.656 1 98.81 94 PHE A N 1
ATOM 749 C CA . PHE A 1 94 ? -5.582 -3.486 12.641 1 98.81 94 PHE A CA 1
ATOM 750 C C . PHE A 1 94 ? -5.266 -4.5 13.734 1 98.81 94 PHE A C 1
ATOM 752 O O . PHE A 1 94 ? -4.258 -5.211 13.656 1 98.81 94 PHE A O 1
ATOM 759 N N . SER A 1 95 ? -6.035 -4.543 14.742 1 98.81 95 SER A N 1
ATOM 760 C CA . SER A 1 95 ? -5.77 -5.363 15.922 1 98.81 95 SER A CA 1
ATOM 761 C C . SER A 1 95 ? -6.355 -6.762 15.766 1 98.81 95 SER A C 1
ATOM 763 O O . SER A 1 95 ? -6.152 -7.621 16.625 1 98.81 95 SER A O 1
ATOM 765 N N . GLU A 1 96 ? -7.07 -7.027 14.688 1 98.25 96 GLU A N 1
ATOM 766 C CA . GLU A 1 96 ? -7.66 -8.344 14.461 1 98.25 96 GLU A CA 1
ATOM 767 C C . GLU A 1 96 ? -6.582 -9.398 14.203 1 98.25 96 GLU A C 1
ATOM 769 O O . GLU A 1 96 ? -5.57 -9.109 13.562 1 98.25 96 GLU A O 1
ATOM 774 N N . PRO A 1 97 ? -6.723 -10.602 14.648 1 95.69 97 PRO A N 1
ATOM 775 C CA . PRO A 1 97 ? -5.691 -11.641 14.562 1 95.69 97 PRO A CA 1
ATOM 776 C C . PRO A 1 97 ? -5.352 -12.016 13.117 1 95.69 97 PRO A C 1
ATOM 778 O O . PRO A 1 97 ? -4.207 -12.359 12.82 1 95.69 97 PRO A O 1
ATOM 781 N N . ASP A 1 98 ? -6.309 -12 12.188 1 94.38 98 ASP A N 1
ATOM 782 C CA . ASP A 1 98 ? -6.059 -12.43 10.812 1 94.38 98 ASP A CA 1
ATOM 783 C C . ASP A 1 98 ? -5.773 -11.234 9.906 1 94.38 98 ASP A C 1
ATOM 785 O O . ASP A 1 98 ? -5.797 -11.359 8.68 1 94.38 98 ASP A O 1
ATOM 789 N N . TYR A 1 99 ? -5.438 -10.125 10.586 1 98 99 TYR A N 1
ATOM 790 C CA . TYR A 1 99 ? -5.156 -8.898 9.844 1 98 99 TYR A CA 1
ATOM 791 C C . TYR A 1 99 ? -3.846 -9.008 9.078 1 98 99 TYR A C 1
ATOM 793 O O . TYR A 1 99 ? -2.807 -9.336 9.656 1 98 99 TYR A O 1
ATOM 801 N N . ARG A 1 100 ? -3.971 -8.688 7.766 1 96.81 100 ARG A N 1
ATOM 802 C CA . ARG A 1 100 ? -2.773 -8.719 6.934 1 96.81 100 ARG A CA 1
ATOM 803 C C . ARG A 1 100 ? -2.713 -7.5 6.016 1 96.81 100 ARG A C 1
ATOM 805 O O . ARG A 1 100 ? -2.172 -7.574 4.91 1 96.81 100 ARG A O 1
ATOM 812 N N . GLY A 1 101 ? -3.396 -6.414 6.43 1 98.12 101 GLY A N 1
ATOM 813 C CA . GLY A 1 101 ? -3.393 -5.227 5.59 1 98.12 101 GLY A CA 1
ATOM 814 C C . GLY A 1 101 ? -4.559 -5.18 4.617 1 98.12 101 GLY A C 1
ATOM 815 O O . GLY A 1 101 ? -5.453 -6.023 4.672 1 98.12 101 GLY A O 1
ATOM 816 N N . CYS A 1 102 ? -4.602 -4.203 3.852 1 98.69 102 CYS A N 1
ATOM 817 C CA . CYS A 1 102 ? -5.684 -4.008 2.893 1 98.69 102 CYS A CA 1
ATOM 818 C C . CYS A 1 102 ? -5.566 -4.992 1.733 1 98.69 102 CYS A C 1
ATOM 820 O O . CYS A 1 102 ? -4.578 -4.973 0.995 1 98.69 102 CYS A O 1
ATOM 822 N N . ALA A 1 103 ? -6.57 -5.789 1.472 1 98.5 103 ALA A N 1
ATOM 823 C CA . ALA A 1 103 ? -6.566 -6.785 0.403 1 98.5 103 ALA A CA 1
ATOM 824 C C . ALA A 1 103 ? -6.449 -6.121 -0.966 1 98.5 103 ALA A C 1
ATOM 826 O O . ALA A 1 103 ? -5.895 -6.703 -1.9 1 98.5 103 ALA A O 1
ATOM 827 N N . PHE A 1 104 ? -6.941 -4.914 -1.104 1 98.81 104 PHE A N 1
ATOM 828 C CA . PHE A 1 104 ? -6.938 -4.207 -2.379 1 98.81 104 PHE A CA 1
ATOM 829 C C . PHE A 1 104 ? -5.547 -3.674 -2.699 1 98.81 104 PHE A C 1
ATOM 831 O O . PHE A 1 104 ? -5.074 -3.803 -3.83 1 98.81 104 PHE A O 1
ATOM 838 N N . ILE A 1 105 ? -4.852 -3.113 -1.679 1 98.75 105 ILE A N 1
ATOM 839 C CA . ILE A 1 105 ? -3.457 -2.721 -1.856 1 98.75 105 ILE A CA 1
ATOM 840 C C . ILE A 1 105 ? -2.609 -3.951 -2.172 1 98.75 105 ILE A C 1
ATOM 842 O O . ILE A 1 105 ? -1.806 -3.936 -3.107 1 98.75 105 ILE A O 1
ATOM 846 N N . ASN A 1 106 ? -2.836 -5.059 -1.426 1 98.19 106 ASN A N 1
ATOM 847 C CA . ASN A 1 106 ? -2.088 -6.293 -1.64 1 98.19 106 ASN A CA 1
ATOM 848 C C . ASN A 1 106 ? -2.277 -6.828 -3.057 1 98.19 106 ASN A C 1
ATOM 850 O O . ASN A 1 106 ? -1.304 -7.137 -3.744 1 98.19 106 ASN A O 1
ATOM 854 N N . SER A 1 107 ? -3.566 -6.914 -3.484 1 98.19 107 SER A N 1
ATOM 855 C CA . SER A 1 107 ? -3.869 -7.488 -4.793 1 98.19 107 SER A CA 1
ATOM 856 C C . SER A 1 107 ? -3.367 -6.594 -5.918 1 98.19 107 SER A C 1
ATOM 858 O O . SER A 1 107 ? -2.928 -7.082 -6.961 1 98.19 107 SER A O 1
ATOM 860 N N . PHE A 1 108 ? -3.457 -5.289 -5.711 1 98.06 108 PHE A N 1
ATOM 861 C CA . PHE A 1 108 ? -2.957 -4.352 -6.711 1 98.06 108 PHE A CA 1
ATOM 862 C C . PHE A 1 108 ? -1.45 -4.496 -6.883 1 98.06 108 PHE A C 1
ATOM 864 O O . PHE A 1 108 ? -0.946 -4.512 -8.008 1 98.06 108 PHE A O 1
ATOM 871 N N . GLY A 1 109 ? -0.712 -4.582 -5.758 1 96.88 109 GLY A N 1
ATOM 872 C CA . GLY A 1 109 ? 0.723 -4.805 -5.816 1 96.88 109 GLY A CA 1
ATOM 873 C C . GLY A 1 109 ? 1.099 -6.09 -6.527 1 96.88 109 GLY A C 1
ATOM 874 O O . GLY A 1 109 ? 2.084 -6.133 -7.27 1 96.88 109 GLY A O 1
ATOM 875 N N . GLU A 1 110 ? 0.315 -7.074 -6.383 1 97.19 110 GLU A N 1
ATOM 876 C CA . GLU A 1 110 ? 0.585 -8.414 -6.902 1 97.19 110 GLU A CA 1
ATOM 877 C C . GLU A 1 110 ? 0.196 -8.516 -8.375 1 97.19 110 GLU A C 1
ATOM 879 O O . GLU A 1 110 ? 0.926 -9.109 -9.172 1 97.19 110 GLU A O 1
ATOM 884 N N . LEU A 1 111 ? -0.976 -7.883 -8.742 1 96.94 111 LEU A N 1
ATOM 885 C CA . LEU A 1 111 ? -1.59 -8.234 -10.023 1 96.94 111 LEU A CA 1
ATOM 886 C C . LEU A 1 111 ? -1.954 -6.984 -10.812 1 96.94 111 LEU A C 1
ATOM 888 O O . LEU A 1 111 ? -2.365 -7.074 -11.969 1 96.94 111 LEU A O 1
ATOM 892 N N . GLY A 1 112 ? -1.854 -5.82 -10.25 1 94.25 112 GLY A N 1
ATOM 893 C CA . GLY A 1 112 ? -2.35 -4.602 -10.867 1 94.25 112 GLY A CA 1
ATOM 894 C C . GLY A 1 112 ? -1.727 -4.328 -12.219 1 94.25 112 GLY A C 1
ATOM 895 O O . GLY A 1 112 ? -2.35 -3.701 -13.086 1 94.25 112 GLY A O 1
ATOM 896 N N . GLY A 1 113 ? -0.505 -4.852 -12.438 1 91.56 113 GLY A N 1
ATOM 897 C CA . GLY A 1 113 ? 0.2 -4.609 -13.688 1 91.56 113 GLY A CA 1
ATOM 898 C C . GLY A 1 113 ? -0.203 -5.57 -14.797 1 91.56 113 GLY A C 1
ATOM 899 O O . GLY A 1 113 ? 0.068 -5.316 -15.969 1 91.56 113 GLY A O 1
ATOM 900 N N . ILE A 1 114 ? -0.908 -6.668 -14.414 1 94.19 114 ILE A N 1
ATOM 901 C CA . ILE A 1 114 ? -1.161 -7.672 -15.445 1 94.19 114 ILE A CA 1
ATOM 902 C C . ILE A 1 114 ? -2.645 -8.031 -15.461 1 94.19 114 ILE A C 1
ATOM 904 O O . ILE A 1 114 ? -3.104 -8.766 -16.344 1 94.19 114 ILE A O 1
ATOM 908 N N . SER A 1 115 ? -3.42 -7.559 -14.477 1 97.25 115 SER A N 1
ATOM 909 C CA . SER A 1 115 ? -4.855 -7.805 -14.414 1 97.25 115 SER A CA 1
ATOM 910 C C . SER A 1 115 ? -5.637 -6.5 -14.289 1 97.25 115 SER A C 1
ATOM 912 O O . SER A 1 115 ? -5.805 -5.973 -13.195 1 97.25 115 SER A O 1
ATOM 914 N N . PRO A 1 116 ? -6.195 -6.02 -15.406 1 97.62 116 PRO A N 1
ATOM 915 C CA . PRO A 1 116 ? -7.016 -4.809 -15.352 1 97.62 116 PRO A CA 1
ATOM 916 C C . PRO A 1 116 ? -8.219 -4.953 -14.414 1 97.62 116 PRO A C 1
ATOM 918 O O . PRO A 1 116 ? -8.609 -3.982 -13.766 1 97.62 116 PRO A O 1
ATOM 921 N N . ALA A 1 117 ? -8.695 -6.133 -14.312 1 98.25 117 ALA A N 1
ATOM 922 C CA . ALA A 1 117 ? -9.859 -6.371 -13.469 1 98.25 117 ALA A CA 1
ATOM 923 C C . ALA A 1 117 ? -9.516 -6.168 -11.992 1 98.25 117 ALA A C 1
ATOM 925 O O . ALA A 1 117 ? -10.289 -5.566 -11.25 1 98.25 117 ALA A O 1
ATOM 926 N N . VAL A 1 118 ? -8.406 -6.625 -11.562 1 98.06 118 VAL A N 1
ATOM 927 C CA . VAL A 1 118 ? -7.973 -6.465 -10.18 1 98.06 118 VAL A CA 1
ATOM 928 C C . VAL A 1 118 ? -7.676 -4.992 -9.906 1 98.06 118 VAL A C 1
ATOM 930 O O . VAL A 1 118 ? -8.07 -4.457 -8.867 1 98.06 118 VAL A O 1
ATOM 933 N N . ALA A 1 119 ? -7.004 -4.305 -10.859 1 98.25 119 ALA A N 1
ATOM 934 C CA . ALA A 1 119 ? -6.723 -2.879 -10.719 1 98.25 119 ALA A CA 1
ATOM 935 C C . ALA A 1 119 ? -8.016 -2.076 -10.578 1 98.25 119 ALA A C 1
ATOM 937 O O . ALA A 1 119 ? -8.102 -1.174 -9.742 1 98.25 119 ALA A O 1
ATOM 938 N N . ASP A 1 120 ? -8.984 -2.43 -11.336 1 98.62 120 ASP A N 1
ATOM 939 C CA . ASP A 1 120 ? -10.266 -1.73 -11.312 1 98.62 120 ASP A CA 1
ATOM 940 C C . ASP A 1 120 ? -10.969 -1.921 -9.977 1 98.62 120 ASP A C 1
ATOM 942 O O . ASP A 1 120 ? -11.617 -1.002 -9.469 1 98.62 120 ASP A O 1
ATOM 946 N N . GLN A 1 121 ? -10.844 -3.123 -9.406 1 98.75 121 GLN A N 1
ATOM 947 C CA . GLN A 1 121 ? -11.461 -3.371 -8.109 1 98.75 121 GLN A CA 1
ATOM 948 C C . GLN A 1 121 ? -10.781 -2.555 -7.016 1 98.75 121 GLN A C 1
ATOM 950 O O . GLN A 1 121 ? -11.445 -2.035 -6.117 1 98.75 121 GLN A O 1
ATOM 955 N N . ALA A 1 122 ? -9.484 -2.463 -7.086 1 98.75 122 ALA A N 1
ATOM 956 C CA . ALA A 1 122 ? -8.75 -1.64 -6.125 1 98.75 122 ALA A CA 1
ATOM 957 C C . ALA A 1 122 ? -9.172 -0.175 -6.23 1 98.75 122 ALA A C 1
ATOM 959 O O . ALA A 1 122 ? -9.43 0.477 -5.215 1 98.75 122 ALA A O 1
ATOM 960 N N . ARG A 1 123 ? -9.297 0.343 -7.477 1 98.75 123 ARG A N 1
ATOM 961 C CA . ARG A 1 123 ? -9.711 1.723 -7.703 1 98.75 123 ARG A CA 1
ATOM 962 C C . ARG A 1 123 ? -11.125 1.961 -7.188 1 98.75 123 ARG A C 1
ATOM 964 O O . ARG A 1 123 ? -11.398 2.979 -6.547 1 98.75 123 ARG A O 1
ATOM 971 N N . HIS A 1 124 ? -11.914 1.029 -7.5 1 98.75 124 HIS A N 1
ATOM 972 C CA . HIS A 1 124 ? -13.297 1.139 -7.047 1 98.75 124 HIS A CA 1
ATOM 973 C C . HIS A 1 124 ? -13.375 1.224 -5.527 1 98.75 124 HIS A C 1
ATOM 975 O O . HIS A 1 124 ? -14.047 2.102 -4.98 1 98.75 124 HIS A O 1
ATOM 981 N N . HIS A 1 125 ? -12.695 0.361 -4.844 1 98.81 125 HIS A N 1
ATOM 982 C CA . HIS A 1 125 ? -12.688 0.343 -3.385 1 98.81 125 HIS A CA 1
ATOM 983 C C . HIS A 1 125 ? -12.211 1.676 -2.82 1 98.81 125 HIS A C 1
ATOM 985 O O . HIS A 1 125 ? -12.836 2.232 -1.914 1 98.81 125 HIS A O 1
ATOM 991 N N . LYS A 1 126 ? -11.094 2.215 -3.35 1 98.75 126 LYS A N 1
ATOM 992 C CA . LYS A 1 126 ? -10.531 3.461 -2.836 1 98.75 126 LYS A CA 1
ATOM 993 C C . LYS A 1 126 ? -11.445 4.645 -3.139 1 98.75 126 LYS A C 1
ATOM 995 O O . LYS A 1 126 ? -11.578 5.559 -2.32 1 98.75 126 LYS A O 1
ATOM 1000 N N . ARG A 1 127 ? -12.109 4.586 -4.277 1 98.62 127 ARG A N 1
ATOM 1001 C CA . ARG A 1 127 ? -13.062 5.637 -4.613 1 98.62 127 ARG A CA 1
ATOM 1002 C C . ARG A 1 127 ? -14.234 5.641 -3.641 1 98.62 127 ARG A C 1
ATOM 1004 O O . ARG A 1 127 ? -14.688 6.703 -3.207 1 98.62 127 ARG A O 1
ATOM 1011 N N . GLU A 1 128 ? -14.711 4.469 -3.32 1 98.75 128 GLU A N 1
ATOM 1012 C CA . GLU A 1 128 ? -15.836 4.363 -2.396 1 98.75 128 GLU A CA 1
ATOM 1013 C C . GLU A 1 128 ? -15.453 4.844 -1 1 98.75 128 GLU A C 1
ATOM 1015 O O . GLU A 1 128 ? -16.219 5.551 -0.346 1 98.75 128 GLU A O 1
ATOM 1020 N N . PHE A 1 129 ? -14.32 4.484 -0.573 1 98.75 129 PHE A N 1
ATOM 1021 C CA . PHE A 1 129 ? -13.844 4.914 0.736 1 98.75 129 PHE A CA 1
ATOM 1022 C C . PHE A 1 129 ? -13.664 6.43 0.773 1 98.75 129 PHE A C 1
ATOM 1024 O O . PHE A 1 129 ? -14.078 7.086 1.727 1 98.75 129 PHE A O 1
ATOM 1031 N N . HIS A 1 130 ? -13.07 7.016 -0.302 1 98.62 130 HIS A N 1
ATOM 1032 C CA . HIS A 1 130 ? -12.883 8.461 -0.401 1 98.62 130 HIS A CA 1
ATOM 1033 C C . HIS A 1 130 ? -14.227 9.188 -0.419 1 98.62 130 HIS A C 1
ATOM 1035 O O . HIS A 1 130 ? -14.375 10.234 0.208 1 98.62 130 HIS A O 1
ATOM 1041 N N . ALA A 1 131 ? -15.141 8.633 -1.114 1 98.62 131 ALA A N 1
ATOM 1042 C CA . ALA A 1 131 ? -16.469 9.219 -1.179 1 98.62 131 ALA A CA 1
ATOM 1043 C C . ALA A 1 131 ? -17.125 9.242 0.197 1 98.62 131 ALA A C 1
ATOM 1045 O O . ALA A 1 131 ? -17.766 10.227 0.572 1 98.62 131 ALA A O 1
ATOM 1046 N N . TYR A 1 132 ? -16.953 8.195 0.904 1 98.75 132 TYR A N 1
ATOM 1047 C CA . TYR A 1 132 ? -17.531 8.125 2.242 1 98.75 132 TYR A CA 1
ATOM 1048 C C . TYR A 1 132 ? -16.906 9.172 3.162 1 98.75 132 TYR A C 1
ATOM 1050 O O . TYR A 1 132 ? -17.609 9.852 3.904 1 98.75 132 TYR A O 1
ATOM 1058 N N . LEU A 1 133 ? -15.578 9.312 3.139 1 98.81 133 LEU A N 1
ATOM 1059 C CA . LEU A 1 133 ? -14.898 10.336 3.928 1 98.81 133 LEU A CA 1
ATOM 1060 C C . LEU A 1 133 ? -15.383 11.734 3.543 1 98.81 133 LEU A C 1
ATOM 1062 O O . LEU A 1 133 ? -15.555 12.594 4.406 1 98.81 133 LEU A O 1
ATOM 1066 N N . THR A 1 134 ? -15.594 11.93 2.236 1 98.75 134 THR A N 1
ATOM 1067 C CA . THR A 1 134 ? -16.094 13.211 1.751 1 98.75 134 THR A CA 1
ATOM 1068 C C . THR A 1 134 ? -17.469 13.516 2.348 1 98.75 134 THR A C 1
ATOM 1070 O O . THR A 1 134 ? -17.734 14.648 2.752 1 98.75 134 THR A O 1
ATOM 1073 N N . GLU A 1 135 ? -18.266 12.516 2.41 1 98.5 135 GLU A N 1
ATOM 1074 C CA . GLU A 1 135 ? -19.594 12.672 3.021 1 98.5 135 GLU A CA 1
ATOM 1075 C C . GLU A 1 135 ? -19.469 13.039 4.5 1 98.5 135 GLU A C 1
ATOM 1077 O O . GLU A 1 135 ? -20.172 13.93 4.98 1 98.5 135 GLU A O 1
ATOM 1082 N N . LEU A 1 136 ? -18.609 12.344 5.23 1 98.56 136 LEU A N 1
ATOM 1083 C CA . LEU A 1 136 ? -18.422 12.609 6.652 1 98.56 136 LEU A CA 1
ATOM 1084 C C . LEU A 1 136 ? -17.953 14.047 6.875 1 98.56 136 LEU A C 1
ATOM 1086 O O . LEU A 1 136 ? -18.453 14.742 7.762 1 98.56 136 LEU A O 1
ATOM 1090 N N . VAL A 1 137 ? -17.016 14.477 6.074 1 98.69 137 VAL A N 1
ATOM 1091 C CA . VAL A 1 137 ? -16.422 15.805 6.184 1 98.69 137 VAL A CA 1
ATOM 1092 C C . VAL A 1 137 ? -17.469 16.875 5.891 1 98.69 137 VAL A C 1
ATOM 1094 O O . VAL A 1 137 ? -17.594 17.859 6.625 1 98.69 137 VAL A O 1
ATOM 1097 N N . GLY A 1 138 ? -18.234 16.656 4.871 1 98.25 138 GLY A N 1
ATOM 1098 C CA . GLY A 1 138 ? -19.312 17.562 4.543 1 98.25 138 GLY A CA 1
ATOM 1099 C C . GLY A 1 138 ? -20.359 17.672 5.637 1 98.25 138 GLY A C 1
ATOM 1100 O O . GLY A 1 138 ? -20.781 18.781 5.984 1 98.25 138 GLY A O 1
ATOM 1101 N N . ALA A 1 139 ? -20.766 16.578 6.172 1 97.88 139 ALA A N 1
ATOM 1102 C CA . ALA A 1 139 ? -21.766 16.547 7.23 1 97.88 139 ALA A CA 1
ATOM 1103 C C . ALA A 1 139 ? -21.281 17.266 8.484 1 97.88 139 ALA A C 1
ATOM 1105 O O . ALA A 1 139 ? -22.078 17.812 9.25 1 97.88 139 ALA A O 1
ATOM 1106 N N . ALA A 1 140 ? -20 17.266 8.672 1 97.81 140 ALA A N 1
ATOM 1107 C CA . ALA A 1 140 ? -19.406 17.891 9.852 1 97.81 140 ALA A CA 1
ATOM 1108 C C . ALA A 1 140 ? -19.125 19.375 9.602 1 97.81 140 ALA A C 1
ATOM 1110 O O . ALA A 1 140 ? -18.688 20.094 10.508 1 97.81 140 ALA A O 1
ATOM 1111 N N . GLY A 1 141 ? -19.312 19.844 8.367 1 97.44 141 GLY A N 1
ATOM 1112 C CA . GLY A 1 141 ? -19.203 21.266 8.047 1 97.44 141 GLY A CA 1
ATOM 1113 C C . GLY A 1 141 ? -17.797 21.688 7.684 1 97.44 141 GLY A C 1
ATOM 1114 O O . GLY A 1 141 ? -17.469 22.875 7.738 1 97.44 141 GLY A O 1
ATOM 1115 N N . TYR A 1 142 ? -16.938 20.719 7.359 1 98 142 TYR A N 1
ATOM 1116 C CA . TYR A 1 142 ? -15.57 21.031 6.984 1 98 142 TYR A CA 1
ATOM 1117 C C . TYR A 1 142 ? -15.43 21.172 5.473 1 98 142 TYR A C 1
ATOM 1119 O O . TYR A 1 142 ? -16.281 20.688 4.719 1 98 142 TYR A O 1
ATOM 1127 N N . PRO A 1 143 ? -14.383 21.844 5.055 1 96.69 143 PRO A N 1
ATOM 1128 C CA . PRO A 1 143 ? -14.125 21.938 3.615 1 96.69 143 PRO A CA 1
ATOM 1129 C C . PRO A 1 143 ? -13.805 20.578 2.98 1 96.69 143 PRO A C 1
ATOM 1131 O O . PRO A 1 143 ? -13.164 19.734 3.609 1 96.69 143 PRO A O 1
ATOM 1134 N N . ALA A 1 144 ? -14.117 20.422 1.728 1 95.62 144 ALA A N 1
ATOM 1135 C CA . ALA A 1 144 ? -14.008 19.172 0.994 1 95.62 144 ALA A CA 1
ATOM 1136 C C . ALA A 1 144 ? -12.562 18.688 0.938 1 95.62 144 ALA A C 1
ATOM 1138 O O . ALA A 1 144 ? -12.297 17.484 0.943 1 95.62 144 ALA A O 1
ATOM 1139 N N . GLU A 1 145 ? -11.641 19.609 0.955 1 96.12 145 GLU A N 1
ATOM 1140 C CA . GLU A 1 145 ? -10.219 19.281 0.846 1 96.12 145 GLU A CA 1
ATOM 1141 C C . GLU A 1 145 ? -9.758 18.422 2.014 1 96.12 145 GLU A C 1
ATOM 1143 O O . GLU A 1 145 ? -8.844 17.609 1.865 1 96.12 145 GLU A O 1
ATOM 1148 N N . LEU A 1 146 ? -10.422 18.578 3.107 1 98.31 146 LEU A N 1
ATOM 1149 C CA . LEU A 1 146 ? -10.047 17.812 4.293 1 98.31 146 LEU A CA 1
ATOM 1150 C C . LEU A 1 146 ? -10.219 16.312 4.047 1 98.31 146 LEU A C 1
ATOM 1152 O O . LEU A 1 146 ? -9.438 15.508 4.559 1 98.31 146 LEU A O 1
ATOM 1156 N N . ALA A 1 147 ? -11.195 15.922 3.225 1 98.69 147 ALA A N 1
ATOM 1157 C CA . ALA A 1 147 ? -11.461 14.508 2.969 1 98.69 147 ALA A CA 1
ATOM 1158 C C . ALA A 1 147 ? -10.266 13.836 2.297 1 98.69 147 ALA A C 1
ATOM 1160 O O . ALA A 1 147 ? -9.914 12.695 2.621 1 98.69 147 ALA A O 1
ATOM 1161 N N . ALA A 1 148 ? -9.641 14.555 1.401 1 98.5 148 ALA A N 1
ATOM 1162 C CA . ALA A 1 148 ? -8.469 14.016 0.717 1 98.5 148 ALA A CA 1
ATOM 1163 C C . ALA A 1 148 ? -7.316 13.805 1.69 1 98.5 148 ALA A C 1
ATOM 1165 O O . ALA A 1 148 ? -6.609 12.797 1.615 1 98.5 148 ALA A O 1
ATOM 1166 N N . HIS A 1 149 ? -7.117 14.75 2.594 1 98.88 149 HIS A N 1
ATOM 1167 C CA . HIS A 1 149 ? -6.066 14.633 3.6 1 98.88 149 HIS A CA 1
ATOM 1168 C C . HIS A 1 149 ? -6.32 13.438 4.516 1 98.88 149 HIS A C 1
ATOM 1170 O O . HIS A 1 149 ? -5.398 12.68 4.828 1 98.88 149 HIS A O 1
ATOM 1176 N N . LEU A 1 150 ? -7.59 13.273 4.91 1 98.94 150 LEU A N 1
ATOM 1177 C CA . LEU A 1 150 ? -7.961 12.156 5.777 1 98.94 150 LEU A CA 1
ATOM 1178 C C . LEU A 1 150 ? -7.738 10.82 5.074 1 98.94 150 LEU A C 1
ATOM 1180 O O . LEU A 1 150 ? -7.281 9.859 5.695 1 98.94 150 LEU A O 1
ATOM 1184 N N . ALA A 1 151 ? -8.055 10.766 3.797 1 98.94 151 ALA A N 1
ATOM 1185 C CA . ALA A 1 151 ? -7.852 9.539 3.025 1 98.94 151 ALA A CA 1
ATOM 1186 C C . ALA A 1 151 ? -6.375 9.172 2.967 1 98.94 151 ALA A C 1
ATOM 1188 O O . ALA A 1 151 ? -6.016 7.996 3.092 1 98.94 151 ALA A O 1
ATOM 1189 N N . LEU A 1 152 ? -5.523 10.164 2.766 1 98.94 152 LEU A N 1
ATOM 1190 C CA . LEU A 1 152 ? -4.086 9.922 2.73 1 98.94 152 LEU A CA 1
ATOM 1191 C C . LEU A 1 152 ? -3.592 9.375 4.066 1 98.94 152 LEU A C 1
ATOM 1193 O O . LEU A 1 152 ? -2.814 8.414 4.102 1 98.94 152 LEU A O 1
ATOM 1197 N N . LEU A 1 153 ? -4.07 9.953 5.137 1 98.94 153 LEU A N 1
ATOM 1198 C CA . LEU A 1 153 ? -3.684 9.5 6.469 1 98.94 153 LEU A CA 1
ATOM 1199 C C . LEU A 1 153 ? -4.156 8.07 6.715 1 98.94 153 LEU A C 1
ATOM 1201 O O . LEU A 1 153 ? -3.412 7.254 7.262 1 98.94 153 LEU A O 1
ATOM 1205 N N . ALA A 1 154 ? -5.391 7.781 6.336 1 98.94 154 ALA A N 1
ATOM 1206 C CA . ALA A 1 154 ? -5.949 6.445 6.523 1 98.94 154 ALA A CA 1
ATOM 1207 C C . ALA A 1 154 ? -5.152 5.402 5.742 1 98.94 154 ALA A C 1
ATOM 1209 O O . ALA A 1 154 ? -4.789 4.359 6.285 1 98.94 154 ALA A O 1
ATOM 1210 N N . GLU A 1 155 ? -4.852 5.668 4.488 1 98.88 155 GLU A N 1
ATOM 1211 C CA . GLU A 1 155 ? -4.078 4.746 3.664 1 98.88 155 GLU A CA 1
ATOM 1212 C C . GLU A 1 155 ? -2.67 4.555 4.223 1 98.88 155 GLU A C 1
ATOM 1214 O O . GLU A 1 155 ? -2.146 3.438 4.234 1 98.88 155 GLU A O 1
ATOM 1219 N N . GLY A 1 156 ? -2.057 5.688 4.645 1 98.94 156 GLY A N 1
ATOM 1220 C CA . GLY A 1 156 ? -0.756 5.566 5.285 1 98.94 156 GLY A CA 1
ATOM 1221 C C . GLY A 1 156 ? -0.781 4.699 6.527 1 98.94 156 GLY A C 1
ATOM 1222 O O . GLY A 1 156 ? 0.14 3.912 6.762 1 98.94 156 GLY A O 1
ATOM 1223 N N . ALA A 1 157 ? -1.817 4.844 7.328 1 98.94 157 ALA A N 1
ATOM 1224 C CA . ALA A 1 157 ? -1.963 4.031 8.531 1 98.94 157 ALA A CA 1
ATOM 1225 C C . ALA A 1 157 ? -2.133 2.555 8.18 1 98.94 157 ALA A C 1
ATOM 1227 O O . ALA A 1 157 ? -1.56 1.684 8.844 1 98.94 157 ALA A O 1
ATOM 1228 N N . ILE A 1 158 ? -2.9 2.289 7.156 1 98.94 158 ILE A N 1
ATOM 1229 C CA . ILE A 1 158 ? -3.145 0.918 6.719 1 98.94 158 ILE A CA 1
ATOM 1230 C C . ILE A 1 158 ? -1.83 0.276 6.281 1 98.94 158 ILE A C 1
ATOM 1232 O O . ILE A 1 158 ? -1.483 -0.816 6.734 1 98.94 158 ILE A O 1
ATOM 1236 N N . VAL A 1 159 ? -1.067 0.962 5.484 1 98.81 159 VAL A N 1
ATOM 1237 C CA . VAL A 1 159 ? 0.188 0.44 4.957 1 98.81 159 VAL A CA 1
ATOM 1238 C C . VAL A 1 159 ? 1.176 0.215 6.098 1 98.81 159 VAL A C 1
ATOM 1240 O O . VAL A 1 159 ? 1.755 -0.867 6.223 1 98.81 159 VAL A O 1
ATOM 1243 N N . ASN A 1 160 ? 1.348 1.191 6.965 1 98.81 160 ASN A N 1
ATOM 1244 C CA . ASN A 1 160 ? 2.312 1.084 8.055 1 98.81 160 ASN A CA 1
ATOM 1245 C C . ASN A 1 160 ? 1.913 0 9.055 1 98.81 160 ASN A C 1
ATOM 1247 O O . ASN A 1 160 ? 2.766 -0.74 9.547 1 98.81 160 ASN A O 1
ATOM 1251 N N . SER A 1 161 ? 0.635 -0.104 9.359 1 98.88 161 SER A N 1
ATOM 1252 C CA . SER A 1 161 ? 0.173 -1.131 10.289 1 98.88 161 SER A CA 1
ATOM 1253 C C . SER A 1 161 ? 0.46 -2.529 9.75 1 98.88 161 SER A C 1
ATOM 1255 O O . SER A 1 161 ? 0.875 -3.414 10.5 1 98.88 161 SER A O 1
ATOM 1257 N N . ALA A 1 162 ? 0.233 -2.715 8.5 1 98.62 162 ALA A N 1
ATOM 1258 C CA . ALA A 1 162 ? 0.463 -4.02 7.883 1 98.62 162 ALA A CA 1
ATOM 1259 C C . ALA A 1 162 ? 1.947 -4.375 7.895 1 98.62 162 ALA A C 1
ATOM 1261 O O . ALA A 1 162 ? 2.322 -5.48 8.289 1 98.62 162 ALA A O 1
ATOM 1262 N N . ILE A 1 163 ? 2.785 -3.459 7.5 1 98.62 163 ILE A N 1
ATOM 1263 C CA . ILE A 1 163 ? 4.211 -3.717 7.324 1 98.62 163 ILE A CA 1
ATOM 1264 C C . ILE A 1 163 ? 4.879 -3.881 8.688 1 98.62 163 ILE A C 1
ATOM 1266 O O . ILE A 1 163 ? 5.723 -4.762 8.867 1 98.62 163 ILE A O 1
ATOM 1270 N N . PHE A 1 164 ? 4.445 -3.105 9.648 1 98.38 164 PHE A N 1
ATOM 1271 C CA . PHE A 1 164 ? 5.125 -3.119 10.938 1 98.38 164 PHE A CA 1
ATOM 1272 C C . PHE A 1 164 ? 4.402 -4.023 11.922 1 98.38 164 PHE A C 1
ATOM 1274 O O . PHE A 1 164 ? 4.918 -4.316 13 1 98.38 164 PHE A O 1
ATOM 1281 N N . GLY A 1 165 ? 3.199 -4.453 11.609 1 97.69 165 GLY A N 1
ATOM 1282 C CA . GLY A 1 165 ? 2.475 -5.383 12.461 1 97.69 165 GLY A CA 1
ATOM 1283 C C . GLY A 1 165 ? 2.041 -4.77 13.781 1 97.69 165 GLY A C 1
ATOM 1284 O O . GLY A 1 165 ? 2.17 -5.395 14.836 1 97.69 165 GLY A O 1
ATOM 1285 N N . THR A 1 166 ? 1.621 -3.529 13.773 1 98.5 166 THR A N 1
ATOM 1286 C CA . THR A 1 166 ? 1.126 -2.83 14.953 1 98.5 166 THR A CA 1
ATOM 1287 C C . THR A 1 166 ? -0.048 -1.923 14.594 1 98.5 166 THR A C 1
ATOM 1289 O O . THR A 1 166 ? -0.094 -1.366 13.492 1 98.5 166 THR A O 1
ATOM 1292 N N . PRO A 1 167 ? -1.037 -1.771 15.477 1 98.81 167 PRO A N 1
ATOM 1293 C CA . PRO A 1 167 ? -2.178 -0.899 15.188 1 98.81 167 PRO A CA 1
ATOM 1294 C C . PRO A 1 167 ? -1.876 0.574 15.453 1 98.81 167 PRO A C 1
ATOM 1296 O O . PRO A 1 167 ? -2.693 1.441 15.133 1 98.81 167 PRO A O 1
ATOM 1299 N N . ASP A 1 168 ? -0.705 0.961 15.898 1 98.75 168 ASP A N 1
ATOM 1300 C CA . ASP A 1 168 ? -0.314 2.281 16.391 1 98.75 168 ASP A CA 1
ATOM 1301 C C . ASP A 1 168 ? -0.491 3.34 15.297 1 98.75 168 ASP A C 1
ATOM 1303 O O . ASP A 1 168 ? -0.858 4.48 15.586 1 98.75 168 ASP A O 1
ATOM 1307 N N . PRO A 1 169 ? -0.264 2.959 14.047 1 98.88 169 PRO A N 1
ATOM 1308 C CA . PRO A 1 169 ? -0.398 3.982 13.008 1 98.88 169 PRO A CA 1
ATOM 1309 C C . PRO A 1 169 ? -1.8 4.582 12.945 1 98.88 169 PRO A C 1
ATOM 1311 O O . PRO A 1 169 ? -1.964 5.738 12.547 1 98.88 169 PRO A O 1
ATOM 1314 N N . ALA A 1 170 ? -2.807 3.809 13.344 1 98.94 170 ALA A N 1
ATOM 1315 C CA . ALA A 1 170 ? -4.156 4.359 13.391 1 98.94 170 ALA A CA 1
ATOM 1316 C C . ALA A 1 170 ? -4.254 5.508 14.391 1 98.94 170 ALA A C 1
ATOM 1318 O O . ALA A 1 170 ? -4.91 6.516 14.133 1 98.94 170 ALA A O 1
ATOM 1319 N N . THR A 1 171 ? -3.564 5.352 15.516 1 98.88 171 THR A N 1
ATOM 1320 C CA . THR A 1 171 ? -3.562 6.383 16.547 1 98.88 171 THR A CA 1
ATOM 1321 C C . THR A 1 171 ? -2.834 7.633 16.062 1 98.88 171 THR A C 1
ATOM 1323 O O . THR A 1 171 ? -3.309 8.75 16.266 1 98.88 171 THR A O 1
ATOM 1326 N N . ARG A 1 172 ? -1.746 7.434 15.414 1 98.81 172 ARG A N 1
ATOM 1327 C CA . ARG A 1 172 ? -0.985 8.562 14.875 1 98.81 172 ARG A CA 1
ATOM 1328 C C . ARG A 1 172 ? -1.775 9.289 13.797 1 98.81 172 ARG A C 1
ATOM 1330 O O . ARG A 1 172 ? -1.76 10.516 13.734 1 98.81 172 ARG A O 1
ATOM 1337 N N . ALA A 1 173 ? -2.445 8.516 12.953 1 98.94 173 ALA A N 1
ATOM 1338 C CA . ALA A 1 173 ? -3.273 9.117 11.906 1 98.94 173 ALA A CA 1
ATOM 1339 C C . ALA A 1 173 ? -4.414 9.93 12.508 1 98.94 173 ALA A C 1
ATOM 1341 O O . ALA A 1 173 ? -4.742 11.016 12.016 1 98.94 173 ALA A O 1
ATOM 1342 N N . LYS A 1 174 ? -4.98 9.391 13.547 1 98.94 174 LYS A N 1
ATOM 1343 C CA . LYS A 1 174 ? -6.051 10.109 14.234 1 98.94 174 LYS A CA 1
ATOM 1344 C C . LYS A 1 174 ? -5.555 11.453 14.773 1 98.94 174 LYS A C 1
ATOM 1346 O O . LYS A 1 174 ? -6.234 12.469 14.633 1 98.94 174 LYS A O 1
ATOM 1351 N N . GLN A 1 175 ? -4.402 11.445 15.375 1 98.75 175 GLN A N 1
ATOM 1352 C CA . GLN A 1 175 ? -3.824 12.672 15.906 1 98.75 175 GLN A CA 1
ATOM 1353 C C . GLN A 1 175 ? -3.619 13.711 14.812 1 98.75 175 GLN A C 1
ATOM 1355 O O . GLN A 1 175 ? -3.953 14.883 14.984 1 98.75 175 GLN A O 1
ATOM 1360 N N . ALA A 1 176 ? -3.104 13.289 13.695 1 98.81 176 ALA A N 1
ATOM 1361 C CA . ALA A 1 176 ? -2.912 14.188 12.555 1 98.81 176 ALA A CA 1
ATOM 1362 C C . ALA A 1 176 ? -4.25 14.711 12.039 1 98.81 176 ALA A C 1
ATOM 1364 O O . ALA A 1 176 ? -4.379 15.898 11.742 1 98.81 176 ALA A O 1
ATOM 1365 N N . ALA A 1 177 ? -5.219 13.781 11.945 1 98.81 177 ALA A N 1
ATOM 1366 C CA . ALA A 1 177 ? -6.551 14.164 11.484 1 98.81 177 ALA A CA 1
ATOM 1367 C C . ALA A 1 177 ? -7.156 15.242 12.375 1 98.81 177 ALA A C 1
ATOM 1369 O O . ALA A 1 177 ? -7.719 16.219 11.883 1 98.81 177 ALA A O 1
ATOM 1370 N N . LEU A 1 178 ? -7.027 15.047 13.656 1 98.5 178 LEU A N 1
ATOM 1371 C CA . LEU A 1 178 ? -7.574 16.016 14.602 1 98.5 178 LEU A CA 1
ATOM 1372 C C . LEU A 1 178 ? -6.895 17.375 14.445 1 98.5 178 LEU A C 1
ATOM 1374 O O . LEU A 1 178 ? -7.555 18.406 14.523 1 98.5 178 LEU A O 1
ATOM 1378 N N . THR A 1 179 ? -5.613 17.375 14.203 1 98.19 179 THR A N 1
ATOM 1379 C CA . THR A 1 179 ? -4.883 18.625 13.977 1 98.19 179 THR A CA 1
ATOM 1380 C C . THR A 1 179 ? -5.371 19.312 12.711 1 98.19 179 THR A C 1
ATOM 1382 O O . THR A 1 179 ? -5.578 20.516 12.695 1 98.19 179 THR A O 1
ATOM 1385 N N . LEU A 1 180 ? -5.598 18.562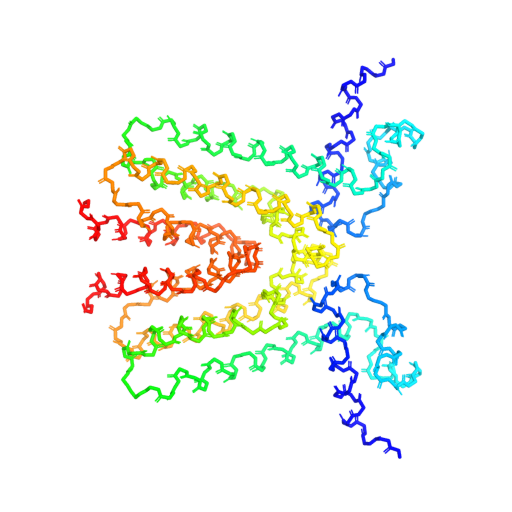 11.68 1 98.5 180 LEU A N 1
ATOM 1386 C CA . LEU A 1 180 ? -6.074 19.109 10.414 1 98.5 180 LEU A CA 1
ATOM 1387 C C . LEU A 1 180 ? -7.488 19.672 10.562 1 98.5 180 LEU A C 1
ATOM 1389 O O . LEU A 1 180 ? -7.812 20.703 9.992 1 98.5 180 LEU A O 1
ATOM 1393 N N . MET A 1 181 ? -8.289 18.938 11.352 1 97.88 181 MET A N 1
ATOM 1394 C CA . MET A 1 181 ? -9.648 19.406 11.625 1 97.88 181 MET A CA 1
ATOM 1395 C C . MET A 1 181 ? -9.625 20.75 12.352 1 97.88 181 MET A C 1
ATOM 1397 O O . MET A 1 181 ? -10.383 21.656 12.008 1 97.88 181 MET A O 1
ATOM 1401 N N . GLN A 1 182 ? -8.742 20.844 13.273 1 96.81 182 GLN A N 1
ATOM 1402 C CA . GLN A 1 182 ? -8.633 22.078 14.039 1 96.81 182 GLN A CA 1
ATOM 1403 C C . GLN A 1 182 ? -8.195 23.234 13.148 1 96.81 182 GLN A C 1
ATOM 1405 O O . GLN A 1 182 ? -8.695 24.359 13.281 1 96.81 182 GLN A O 1
ATOM 1410 N N . ALA A 1 183 ? -7.324 23 12.25 1 95.38 183 ALA A N 1
ATOM 1411 C CA . ALA A 1 183 ? -6.809 24.031 11.352 1 95.38 183 ALA A CA 1
ATOM 1412 C C . ALA A 1 183 ? -7.871 24.453 10.344 1 95.38 183 ALA A C 1
ATOM 1414 O O . ALA A 1 183 ? -7.805 25.562 9.797 1 95.38 183 ALA A O 1
ATOM 1415 N N . SER A 1 184 ? -8.828 23.609 10.055 1 91.56 184 SER A N 1
ATOM 1416 C CA . SER A 1 184 ? -9.867 23.875 9.062 1 91.56 184 SER A CA 1
ATOM 1417 C C . SER A 1 184 ? -11.07 24.562 9.695 1 91.56 184 SER A C 1
ATOM 1419 O O . SER A 1 184 ? -12.047 24.875 9.008 1 91.56 184 SER A O 1
ATOM 1421 N N . GLY A 1 185 ? -11.016 24.984 10.828 1 81.88 185 GLY A N 1
ATOM 1422 C CA . GLY A 1 185 ? -12.094 25.75 11.445 1 81.88 185 GLY A CA 1
ATOM 1423 C C . GLY A 1 185 ? -12.859 24.969 12.492 1 81.88 185 GLY A C 1
ATOM 1424 O O . GLY A 1 185 ? -14.008 25.281 12.797 1 81.88 185 GLY A O 1
ATOM 1425 N N . GLY A 1 186 ? -12.391 23.812 12.867 1 62.44 186 GLY A N 1
ATOM 1426 C CA . GLY A 1 186 ? -13.086 23.156 13.969 1 62.44 186 GLY A CA 1
ATOM 1427 C C . GLY A 1 186 ? -12.516 23.5 15.328 1 62.44 186 GLY A C 1
ATOM 1428 O O . GLY A 1 186 ? -11.422 24.062 15.43 1 62.44 186 GLY A O 1
ATOM 1429 N N . MET B 1 1 ? 34.469 -11.172 -21.922 1 50.16 1 MET B N 1
ATOM 1430 C CA . MET B 1 1 ? 33.906 -11.805 -20.734 1 50.16 1 MET B CA 1
ATOM 1431 C C . MET B 1 1 ? 33.344 -10.75 -19.781 1 50.16 1 MET B C 1
ATOM 1433 O O . MET B 1 1 ? 34.062 -9.828 -19.375 1 50.16 1 MET B O 1
ATOM 1437 N N . LEU B 1 2 ? 32.062 -10.711 -19.656 1 57.31 2 LEU B N 1
ATOM 1438 C CA . LEU B 1 2 ? 31.562 -9.555 -18.938 1 57.31 2 LEU B CA 1
ATOM 1439 C C . LEU B 1 2 ? 32.094 -9.508 -17.5 1 57.31 2 LEU B C 1
ATOM 1441 O O . LEU B 1 2 ? 32.312 -10.555 -16.875 1 57.31 2 LEU B O 1
ATOM 1445 N N . ASP B 1 3 ? 32.781 -8.453 -17.078 1 74.56 3 ASP B N 1
ATOM 1446 C CA . ASP B 1 3 ? 33.156 -8.148 -15.711 1 74.56 3 ASP B CA 1
ATOM 1447 C C . ASP B 1 3 ? 32.062 -8.555 -14.727 1 74.56 3 ASP B C 1
ATOM 1449 O O . ASP B 1 3 ? 30.891 -8.344 -14.984 1 74.56 3 ASP B O 1
ATOM 1453 N N . PRO B 1 4 ? 32.406 -9.562 -13.82 1 75.88 4 PRO B N 1
ATOM 1454 C CA . PRO B 1 4 ? 31.438 -10.109 -12.859 1 75.88 4 PRO B CA 1
ATOM 1455 C C . PRO B 1 4 ? 30.516 -9.039 -12.273 1 75.88 4 PRO B C 1
ATOM 1457 O O . PRO B 1 4 ? 29.328 -9.281 -12.07 1 75.88 4 PRO B O 1
ATOM 1460 N N . ASP B 1 5 ? 31.078 -7.965 -12.055 1 84.69 5 ASP B N 1
ATOM 1461 C CA . ASP B 1 5 ? 30.281 -6.887 -11.492 1 84.69 5 ASP B CA 1
ATOM 1462 C C . ASP B 1 5 ? 29.281 -6.355 -12.516 1 84.69 5 ASP B C 1
ATOM 1464 O O . ASP B 1 5 ? 28.141 -6.039 -12.172 1 84.69 5 ASP B O 1
ATOM 1468 N N . ALA B 1 6 ? 29.656 -6.387 -13.719 1 90.81 6 ALA B N 1
ATOM 1469 C CA . ALA B 1 6 ? 28.797 -5.918 -14.805 1 90.81 6 ALA B CA 1
ATOM 1470 C C . ALA B 1 6 ? 27.656 -6.898 -15.055 1 90.81 6 ALA B C 1
ATOM 1472 O O . ALA B 1 6 ? 26.516 -6.484 -15.32 1 90.81 6 ALA B O 1
ATOM 1473 N N . ALA B 1 7 ? 27.906 -8.148 -14.938 1 93.44 7 ALA B N 1
ATOM 1474 C CA . ALA B 1 7 ? 26.891 -9.18 -15.133 1 93.44 7 ALA B CA 1
ATOM 1475 C C . ALA B 1 7 ? 25.844 -9.125 -14.031 1 93.44 7 ALA B C 1
ATOM 1477 O O . ALA B 1 7 ? 24.641 -9.258 -14.297 1 93.44 7 ALA B O 1
ATOM 1478 N N . ARG B 1 8 ? 26.344 -8.961 -12.875 1 96.31 8 ARG B N 1
ATOM 1479 C CA . ARG B 1 8 ? 25.438 -8.859 -11.734 1 96.31 8 ARG B CA 1
ATOM 1480 C C . ARG B 1 8 ? 24.484 -7.672 -11.883 1 96.31 8 ARG B C 1
ATOM 1482 O O . ARG B 1 8 ? 23.281 -7.797 -11.648 1 96.31 8 ARG B O 1
ATOM 1489 N N . GLU B 1 9 ? 25 -6.551 -12.312 1 96.38 9 GLU B N 1
ATOM 1490 C CA . GLU B 1 9 ? 24.188 -5.348 -12.5 1 96.38 9 GLU B CA 1
ATOM 1491 C C . GLU B 1 9 ? 23.172 -5.535 -13.625 1 96.38 9 GLU B C 1
ATOM 1493 O O . GLU B 1 9 ? 22.047 -5.055 -13.531 1 96.38 9 GLU B O 1
ATOM 1498 N N . ARG B 1 10 ? 23.531 -6.223 -14.641 1 96.69 10 ARG B N 1
ATOM 1499 C CA . ARG B 1 10 ? 22.641 -6.488 -15.766 1 96.69 10 ARG B CA 1
ATOM 1500 C C . ARG B 1 10 ? 21.469 -7.367 -15.344 1 96.69 10 ARG B C 1
ATOM 1502 O O . ARG B 1 10 ? 20.328 -7.121 -15.734 1 96.69 10 ARG B O 1
ATOM 1509 N N . VAL B 1 11 ? 21.844 -8.344 -14.57 1 97.94 11 VAL B N 1
ATOM 1510 C CA . VAL B 1 11 ? 20.812 -9.258 -14.078 1 97.94 11 VAL B CA 1
ATOM 1511 C C . VAL B 1 11 ? 19.844 -8.5 -13.172 1 97.94 11 VAL B C 1
ATOM 1513 O O . VAL B 1 11 ? 18.625 -8.625 -13.305 1 97.94 11 VAL B O 1
ATOM 1516 N N . LEU B 1 12 ? 20.391 -7.691 -12.312 1 98.12 12 LEU B N 1
ATOM 1517 C CA . LEU B 1 12 ? 19.547 -6.953 -11.375 1 98.12 12 LEU B CA 1
ATOM 1518 C C . LEU B 1 12 ? 18.672 -5.934 -12.102 1 98.12 12 LEU B C 1
ATOM 1520 O O . LEU B 1 12 ? 17.516 -5.738 -11.742 1 98.12 12 LEU B O 1
ATOM 1524 N N . ALA B 1 13 ? 19.188 -5.312 -13.141 1 97.81 13 ALA B N 1
ATOM 1525 C CA . ALA B 1 13 ? 18.422 -4.355 -13.93 1 97.81 13 ALA B CA 1
ATOM 1526 C C . ALA B 1 13 ? 17.266 -5.047 -14.641 1 97.81 13 ALA B C 1
ATOM 1528 O O . ALA B 1 13 ? 16.141 -4.543 -14.648 1 97.81 13 ALA B O 1
ATOM 1529 N N . ALA B 1 14 ? 17.547 -6.176 -15.211 1 98.25 14 ALA B N 1
ATOM 1530 C CA . ALA B 1 14 ? 16.516 -6.961 -15.891 1 98.25 14 ALA B CA 1
ATOM 1531 C C . ALA B 1 14 ? 15.445 -7.434 -14.906 1 98.25 14 ALA B C 1
ATOM 1533 O O . ALA B 1 14 ? 14.25 -7.352 -15.188 1 98.25 14 ALA B O 1
ATOM 1534 N N . ALA B 1 15 ? 15.914 -7.93 -13.758 1 98.31 15 ALA B N 1
ATOM 1535 C CA . ALA B 1 15 ? 15 -8.406 -12.727 1 98.31 15 ALA B CA 1
ATOM 1536 C C . ALA B 1 15 ? 14.102 -7.277 -12.234 1 98.31 15 ALA B C 1
ATOM 1538 O O . ALA B 1 15 ? 12.891 -7.465 -12.078 1 98.31 15 ALA B O 1
ATOM 1539 N N . GLU B 1 16 ? 14.68 -6.156 -11.977 1 97.81 16 GLU B N 1
ATOM 1540 C CA . GLU B 1 16 ? 13.922 -5.004 -11.5 1 97.81 16 GLU B CA 1
ATOM 1541 C C . GLU B 1 16 ? 12.82 -4.625 -12.484 1 97.81 16 GLU B C 1
ATOM 1543 O O . GLU B 1 16 ? 11.672 -4.418 -12.094 1 97.81 16 GLU B O 1
ATOM 1548 N N . GLU B 1 17 ? 13.141 -4.543 -13.727 1 97.62 17 GLU B N 1
ATOM 1549 C CA . GLU B 1 17 ? 12.164 -4.188 -14.758 1 97.62 17 GLU B CA 1
ATOM 1550 C C . GLU B 1 17 ? 11.016 -5.195 -14.797 1 97.62 17 GLU B C 1
ATOM 1552 O O . GLU B 1 17 ? 9.852 -4.809 -14.82 1 97.62 17 GLU B O 1
ATOM 1557 N N . LEU B 1 18 ? 11.359 -6.473 -14.758 1 97.69 18 LEU B N 1
ATOM 1558 C CA . LEU B 1 18 ? 10.367 -7.535 -14.891 1 97.69 18 LEU B CA 1
ATOM 1559 C C . LEU B 1 18 ? 9.531 -7.66 -13.617 1 97.69 18 LEU B C 1
ATOM 1561 O O . LEU B 1 18 ? 8.297 -7.672 -13.68 1 97.69 18 LEU B O 1
ATOM 1565 N N . PHE B 1 19 ? 10.203 -7.711 -12.422 1 97.88 19 PHE B N 1
ATOM 1566 C CA . PHE B 1 19 ? 9.5 -7.84 -11.148 1 97.88 19 PHE B CA 1
ATOM 1567 C C . PHE B 1 19 ? 8.586 -6.648 -10.914 1 97.88 19 PHE B C 1
ATOM 1569 O O . PHE B 1 19 ? 7.441 -6.812 -10.477 1 97.88 19 PHE B O 1
ATOM 1576 N N . TYR B 1 20 ? 9.086 -5.484 -11.219 1 97.62 20 TYR B N 1
ATOM 1577 C CA . TYR B 1 20 ? 8.336 -4.254 -10.969 1 97.62 20 TYR B CA 1
ATOM 1578 C C . TYR B 1 20 ? 7.137 -4.145 -11.898 1 97.62 20 TYR B C 1
ATOM 1580 O O . TYR B 1 20 ? 6.062 -3.703 -11.484 1 97.62 20 TYR B O 1
ATOM 1588 N N . ALA B 1 21 ? 7.223 -4.613 -13.094 1 95.62 21 ALA B N 1
ATOM 1589 C CA . ALA B 1 21 ? 6.172 -4.469 -14.102 1 95.62 21 ALA B CA 1
ATOM 1590 C C . ALA B 1 21 ? 5.117 -5.566 -13.953 1 95.62 21 ALA B C 1
ATOM 1592 O O . ALA B 1 21 ? 3.924 -5.312 -14.117 1 95.62 21 ALA B O 1
ATOM 1593 N N . ARG B 1 22 ? 5.551 -6.777 -13.531 1 95.12 22 ARG B N 1
ATOM 1594 C CA . ARG B 1 22 ? 4.652 -7.914 -13.711 1 95.12 22 ARG B CA 1
ATOM 1595 C C . ARG B 1 22 ? 4.332 -8.57 -12.367 1 95.12 22 ARG B C 1
ATOM 1597 O O . ARG B 1 22 ? 3.41 -9.383 -12.273 1 95.12 22 ARG B O 1
ATOM 1604 N N . GLY B 1 23 ? 5.051 -8.203 -11.352 1 95.94 23 GLY B N 1
ATOM 1605 C CA . GLY B 1 23 ? 4.973 -8.945 -10.102 1 95.94 23 GLY B CA 1
ATOM 1606 C C . GLY B 1 23 ? 6.035 -10.023 -9.984 1 95.94 23 GLY B C 1
ATOM 1607 O O . GLY B 1 23 ? 6.414 -10.641 -10.977 1 95.94 23 GLY B O 1
ATOM 1608 N N . ILE B 1 24 ? 6.473 -10.281 -8.828 1 97.38 24 ILE B N 1
ATOM 1609 C CA . ILE B 1 24 ? 7.598 -11.164 -8.547 1 97.38 24 ILE B CA 1
ATOM 1610 C C . ILE B 1 24 ? 7.223 -12.609 -8.898 1 97.38 24 ILE B C 1
ATOM 1612 O O . ILE B 1 24 ? 7.988 -13.312 -9.555 1 97.38 24 ILE B O 1
ATOM 1616 N N . GLN B 1 25 ? 6.031 -13.023 -8.531 1 95.31 25 GLN B N 1
ATOM 1617 C CA . GLN B 1 25 ? 5.637 -14.422 -8.719 1 95.31 25 GLN B CA 1
ATOM 1618 C C . GLN B 1 25 ? 5.383 -14.727 -10.188 1 95.31 25 GLN B C 1
ATOM 1620 O O . GLN B 1 25 ? 5.551 -15.867 -10.625 1 95.31 25 GLN B O 1
ATOM 1625 N N . ALA B 1 26 ? 5.082 -13.75 -10.953 1 94.31 26 ALA B N 1
ATOM 1626 C CA . ALA B 1 26 ? 4.77 -13.945 -12.367 1 94.31 26 ALA B CA 1
ATOM 1627 C C . ALA B 1 26 ? 6.043 -14.094 -13.195 1 94.31 26 ALA B C 1
ATOM 1629 O O . ALA B 1 26 ? 5.992 -14.5 -14.359 1 94.31 26 ALA B O 1
ATOM 1630 N N . VAL B 1 27 ? 7.191 -13.758 -12.633 1 96.69 27 VAL B N 1
ATOM 1631 C CA . VAL B 1 27 ? 8.453 -13.727 -13.359 1 96.69 27 VAL B CA 1
ATOM 1632 C C . VAL B 1 27 ? 9.344 -14.883 -12.898 1 96.69 27 VAL B C 1
ATOM 1634 O O . VAL B 1 27 ? 9.641 -15 -11.711 1 96.69 27 VAL B O 1
ATOM 1637 N N . GLY B 1 28 ? 9.75 -15.758 -13.828 1 96.25 28 GLY B N 1
ATOM 1638 C CA . GLY B 1 28 ? 10.68 -16.828 -13.516 1 96.25 28 GLY B CA 1
ATOM 1639 C C . GLY B 1 28 ? 12.125 -16.469 -13.805 1 96.25 28 GLY B C 1
ATOM 1640 O O . GLY B 1 28 ? 12.406 -15.453 -14.445 1 96.25 28 GLY B O 1
ATOM 1641 N N . MET B 1 29 ? 13.031 -17.312 -13.305 1 97.38 29 MET B N 1
ATOM 1642 C CA . MET B 1 29 ? 14.461 -17.094 -13.516 1 97.38 29 MET B CA 1
ATOM 1643 C C . MET B 1 29 ? 14.797 -17.125 -15 1 97.38 29 MET B C 1
ATOM 1645 O O . MET B 1 29 ? 15.703 -16.422 -15.453 1 97.38 29 MET B O 1
ATOM 1649 N N . ASP B 1 30 ? 14.023 -17.859 -15.766 1 97.25 30 ASP B N 1
ATOM 1650 C CA . ASP B 1 30 ? 14.242 -17.969 -17.203 1 97.25 30 ASP B CA 1
ATOM 1651 C C . ASP B 1 30 ? 13.969 -16.641 -17.906 1 97.25 30 ASP B C 1
ATOM 1653 O O . ASP B 1 30 ? 14.695 -16.25 -18.828 1 97.25 30 ASP B O 1
ATOM 1657 N N . ALA B 1 31 ? 12.938 -15.992 -17.5 1 97.81 31 ALA B N 1
ATOM 1658 C CA . ALA B 1 31 ? 12.617 -14.68 -18.078 1 97.81 31 ALA B CA 1
ATOM 1659 C C . ALA B 1 31 ? 13.727 -13.672 -17.797 1 97.81 31 ALA B C 1
ATOM 1661 O O . ALA B 1 31 ? 14.086 -12.875 -18.672 1 97.81 31 ALA B O 1
ATOM 1662 N N . VAL B 1 32 ? 14.297 -13.727 -16.578 1 98.31 32 VAL B N 1
ATOM 1663 C CA . VAL B 1 32 ? 15.383 -12.828 -16.203 1 98.31 32 VAL B CA 1
ATOM 1664 C C . VAL B 1 32 ? 16.625 -13.148 -17.031 1 98.31 32 VAL B C 1
ATOM 1666 O O . VAL B 1 32 ? 17.312 -12.25 -17.516 1 98.31 32 VAL B O 1
ATOM 1669 N N . ARG B 1 33 ? 16.875 -14.461 -17.172 1 97.81 33 ARG B N 1
ATOM 1670 C CA . ARG B 1 33 ? 17.984 -14.914 -18 1 97.81 33 ARG B CA 1
ATOM 1671 C C . ARG B 1 33 ? 17.875 -14.359 -19.406 1 97.81 33 ARG B C 1
ATOM 1673 O O . ARG B 1 33 ? 18.844 -13.797 -19.938 1 97.81 33 ARG B O 1
ATOM 1680 N N . THR B 1 34 ? 16.719 -14.453 -19.953 1 98.25 34 THR B N 1
ATOM 1681 C CA . THR B 1 34 ? 16.469 -14.008 -21.328 1 98.25 34 THR B CA 1
ATOM 1682 C C . THR B 1 34 ? 16.656 -12.492 -21.438 1 98.25 34 THR B C 1
ATOM 1684 O O . THR B 1 34 ? 17.359 -12.016 -22.328 1 98.25 34 THR B O 1
ATOM 1687 N N . ALA B 1 35 ? 16.156 -11.773 -20.547 1 98.12 35 ALA B N 1
ATOM 1688 C CA . ALA B 1 35 ? 16.172 -10.312 -20.594 1 98.12 35 ALA B CA 1
ATOM 1689 C C . ALA B 1 35 ? 17.578 -9.773 -20.328 1 98.12 35 ALA B C 1
ATOM 1691 O O . ALA B 1 35 ? 17.969 -8.742 -20.875 1 98.12 35 ALA B O 1
ATOM 1692 N N . SER B 1 36 ? 18.281 -10.477 -19.484 1 97.75 36 SER B N 1
ATOM 1693 C CA . SER B 1 36 ? 19.594 -9.992 -19.078 1 97.75 36 SER B CA 1
ATOM 1694 C C . SER B 1 36 ? 20.672 -10.398 -20.062 1 97.75 36 SER B C 1
ATOM 1696 O O . SER B 1 36 ? 21.766 -9.828 -20.078 1 97.75 36 SER B O 1
ATOM 1698 N N . GLY B 1 37 ? 20.484 -11.492 -20.766 1 97.31 37 GLY B N 1
ATOM 1699 C CA . GLY B 1 37 ? 21.484 -12.031 -21.688 1 97.31 37 GLY B CA 1
ATOM 1700 C C . GLY B 1 37 ? 22.562 -12.844 -20.984 1 97.31 37 GLY B C 1
ATOM 1701 O O . GLY B 1 37 ? 23.578 -13.172 -21.594 1 97.31 37 GLY B O 1
ATOM 1702 N N . VAL B 1 38 ? 22.359 -13.078 -19.734 1 96.56 38 VAL B N 1
ATOM 1703 C CA . VAL B 1 38 ? 23.281 -13.891 -18.938 1 96.56 38 VAL B CA 1
ATOM 1704 C C . VAL B 1 38 ? 22.828 -15.344 -18.938 1 96.56 38 VAL B C 1
ATOM 1706 O O . VAL B 1 38 ? 21.625 -15.625 -18.906 1 96.56 38 VAL B O 1
ATOM 1709 N N . SER B 1 39 ? 23.797 -16.281 -19.047 1 95.56 39 SER B N 1
ATOM 1710 C CA . SER B 1 39 ? 23.438 -17.688 -19.031 1 95.56 39 SER B CA 1
ATOM 1711 C C . SER B 1 39 ? 22.797 -18.094 -17.719 1 95.56 39 SER B C 1
ATOM 1713 O O . SER B 1 39 ? 23.047 -17.469 -16.672 1 95.56 39 SER B O 1
ATOM 1715 N N . LEU B 1 40 ? 21.984 -19.094 -17.812 1 95 40 LEU B N 1
ATOM 1716 C CA . LEU B 1 40 ? 21.297 -19.594 -16.609 1 95 40 LEU B CA 1
ATOM 1717 C C . LEU B 1 40 ? 22.297 -20.062 -15.57 1 95 40 LEU B C 1
ATOM 1719 O O . LEU B 1 40 ? 22.109 -19.812 -14.375 1 95 40 LEU B O 1
ATOM 1723 N N . LYS B 1 41 ? 23.344 -20.688 -15.984 1 95.44 41 LYS B N 1
ATOM 1724 C CA . LYS B 1 41 ? 24.375 -21.172 -15.078 1 95.44 41 LYS B CA 1
ATOM 1725 C C . LYS B 1 41 ? 25.016 -20.016 -14.305 1 95.44 41 LYS B C 1
ATOM 1727 O O . LYS B 1 41 ? 25.109 -20.062 -13.078 1 95.44 41 LYS B O 1
ATOM 1732 N N . ARG B 1 42 ? 25.359 -19.047 -14.992 1 96.12 42 ARG B N 1
ATOM 1733 C CA . ARG B 1 42 ? 25.984 -17.875 -14.375 1 96.12 42 ARG B CA 1
ATOM 1734 C C . ARG B 1 42 ? 25 -17.156 -13.469 1 96.12 42 ARG B C 1
ATOM 1736 O O . ARG B 1 42 ? 25.375 -16.656 -12.406 1 96.12 42 ARG B O 1
ATOM 1743 N N . LEU B 1 43 ? 23.766 -17.047 -13.898 1 97.25 43 LEU B N 1
ATOM 1744 C CA . LEU B 1 43 ? 22.719 -16.438 -13.102 1 97.25 43 LEU B CA 1
ATOM 1745 C C . LEU B 1 43 ? 22.594 -17.109 -11.734 1 97.25 43 LEU B C 1
ATOM 1747 O O . LEU B 1 43 ? 22.578 -16.438 -10.703 1 97.25 43 LEU B O 1
ATOM 1751 N N . TYR B 1 44 ? 22.672 -18.391 -11.703 1 97 44 TYR B N 1
ATOM 1752 C CA . TYR B 1 44 ? 22.5 -19.141 -10.469 1 97 44 TYR B CA 1
ATOM 1753 C C . TYR B 1 44 ? 23.766 -19.094 -9.625 1 97 44 TYR B C 1
ATOM 1755 O O . TYR B 1 44 ? 23.703 -19.25 -8.398 1 97 44 TYR B O 1
ATOM 1763 N N . GLN B 1 45 ? 24.828 -18.859 -10.297 1 97.12 45 GLN B N 1
ATOM 1764 C CA . GLN B 1 45 ? 26.062 -18.641 -9.547 1 97.12 45 GLN B CA 1
ATOM 1765 C C . GLN B 1 45 ? 26 -17.344 -8.742 1 97.12 45 GLN B C 1
ATOM 1767 O O . GLN B 1 45 ? 26.5 -17.266 -7.621 1 97.12 45 GLN B O 1
ATOM 1772 N N . MET B 1 46 ? 25.359 -16.391 -9.336 1 97.12 46 MET B N 1
ATOM 1773 C CA . MET B 1 46 ? 25.25 -15.086 -8.688 1 97.12 46 MET B CA 1
ATOM 1774 C C . MET B 1 46 ? 24.094 -15.055 -7.699 1 97.12 46 MET B C 1
ATOM 1776 O O . MET B 1 46 ? 24.203 -14.445 -6.637 1 97.12 46 MET B O 1
ATOM 1780 N N . PHE B 1 47 ? 23 -15.711 -8.07 1 98.19 47 PHE B N 1
ATOM 1781 C CA . PHE B 1 47 ? 21.781 -15.766 -7.277 1 98.19 47 PHE B CA 1
ATOM 1782 C C . PHE B 1 47 ? 21.25 -17.188 -7.191 1 98.19 47 PHE B C 1
ATOM 1784 O O . PHE B 1 47 ? 20.438 -17.609 -8.016 1 98.19 47 PHE B O 1
ATOM 1791 N N . PRO B 1 48 ? 21.578 -17.844 -6.168 1 97.69 48 PRO B N 1
ATOM 1792 C CA . PRO B 1 48 ? 21.297 -19.281 -6.062 1 97.69 48 PRO B CA 1
ATOM 1793 C C . PRO B 1 48 ? 19.797 -19.578 -6.027 1 97.69 48 PRO B C 1
ATOM 1795 O O . PRO B 1 48 ? 19.391 -20.703 -6.324 1 97.69 48 PRO B O 1
ATOM 1798 N N . SER B 1 49 ? 19 -18.625 -5.629 1 97.25 49 SER B N 1
ATOM 1799 C CA . SER B 1 49 ? 17.562 -18.797 -5.625 1 97.25 49 SER B CA 1
ATOM 1800 C C . SER B 1 49 ? 16.844 -17.531 -6.121 1 97.25 49 SER B C 1
ATOM 1802 O O . SER B 1 49 ? 17.438 -16.453 -6.113 1 97.25 49 SER B O 1
ATOM 1804 N N . LYS B 1 50 ? 15.664 -17.672 -6.559 1 97.38 50 LYS B N 1
ATOM 1805 C CA . LYS B 1 50 ? 14.867 -16.516 -6.949 1 97.38 50 LYS B CA 1
ATOM 1806 C C . LYS B 1 50 ? 14.734 -15.516 -5.797 1 97.38 50 LYS B C 1
ATOM 1808 O O . LYS B 1 50 ? 14.742 -14.305 -6.016 1 97.38 50 LYS B O 1
ATOM 1813 N N . GLU B 1 51 ? 14.562 -16.047 -4.559 1 97.56 51 GLU B N 1
ATOM 1814 C CA . GLU B 1 51 ? 14.438 -15.18 -3.391 1 97.56 51 GLU B CA 1
ATOM 1815 C C . GLU B 1 51 ? 15.695 -14.336 -3.193 1 97.56 51 GLU B C 1
ATOM 1817 O O . GLU B 1 51 ? 15.609 -13.156 -2.85 1 97.56 51 GLU B O 1
ATOM 1822 N N . ASP B 1 52 ? 16.844 -14.93 -3.465 1 98.12 52 ASP B N 1
ATOM 1823 C CA . ASP B 1 52 ? 18.078 -14.172 -3.381 1 98.12 52 ASP B CA 1
ATOM 1824 C C . ASP B 1 52 ? 18.094 -13.008 -4.367 1 98.12 52 ASP B C 1
ATOM 1826 O O . ASP B 1 52 ? 18.562 -11.914 -4.047 1 98.12 52 ASP B O 1
ATOM 1830 N N . LEU B 1 53 ? 17.609 -13.312 -5.535 1 98.5 53 LEU B N 1
ATOM 1831 C CA . LEU B 1 53 ? 17.531 -12.289 -6.574 1 98.5 53 LEU B CA 1
ATOM 1832 C C . LEU B 1 53 ? 16.547 -11.188 -6.176 1 98.5 53 LEU B C 1
ATOM 1834 O O . LEU B 1 53 ? 16.859 -10 -6.309 1 98.5 53 LEU B O 1
ATOM 1838 N N . VAL B 1 54 ? 15.43 -11.547 -5.605 1 98.62 54 VAL B N 1
ATOM 1839 C CA . VAL B 1 54 ? 14.391 -10.609 -5.195 1 98.62 54 VAL B CA 1
ATOM 1840 C C . VAL B 1 54 ? 14.914 -9.711 -4.078 1 98.62 54 VAL B C 1
ATOM 1842 O O . VAL B 1 54 ? 14.766 -8.492 -4.133 1 98.62 54 VAL B O 1
ATOM 1845 N N . VAL B 1 55 ? 15.562 -10.289 -3.078 1 98.62 55 VAL B N 1
ATOM 1846 C CA . VAL B 1 55 ? 16.094 -9.531 -1.95 1 98.62 55 VAL B CA 1
ATOM 1847 C C . VAL B 1 55 ? 17.172 -8.562 -2.439 1 98.62 55 VAL B C 1
ATOM 1849 O O . VAL B 1 55 ? 17.188 -7.398 -2.035 1 98.62 55 VAL B O 1
ATOM 1852 N N . SER B 1 56 ? 17.953 -9.016 -3.357 1 98.44 56 SER B N 1
ATOM 1853 C CA . SER B 1 56 ? 19.016 -8.172 -3.898 1 98.44 56 SER B CA 1
ATOM 1854 C C . SER B 1 56 ? 18.438 -7.004 -4.691 1 98.44 56 SER B C 1
ATOM 1856 O O . SER B 1 56 ? 18.922 -5.875 -4.59 1 98.44 56 SER B O 1
ATOM 1858 N N . PHE B 1 57 ? 17.469 -7.32 -5.441 1 98.12 57 PHE B N 1
ATOM 1859 C CA . PHE B 1 57 ? 16.75 -6.289 -6.188 1 98.12 57 PHE B CA 1
ATOM 1860 C C . PHE B 1 57 ? 16.188 -5.242 -5.242 1 98.12 57 PHE B C 1
ATOM 1862 O O . PHE B 1 57 ? 16.359 -4.039 -5.457 1 98.12 57 PHE B O 1
ATOM 1869 N N . LEU B 1 58 ? 15.516 -5.609 -4.164 1 98.75 58 LEU B N 1
ATOM 1870 C CA . LEU B 1 58 ? 14.891 -4.699 -3.213 1 98.75 58 LEU B CA 1
ATOM 1871 C C . LEU B 1 58 ? 15.945 -3.877 -2.477 1 98.75 58 LEU B C 1
ATOM 1873 O O . LEU B 1 58 ? 15.75 -2.682 -2.242 1 98.75 58 LEU B O 1
ATOM 1877 N N . GLN B 1 59 ? 17.047 -4.52 -2.148 1 98.62 59 GLN B N 1
ATOM 1878 C CA . GLN B 1 59 ? 18.125 -3.811 -1.468 1 98.62 59 GLN B CA 1
ATOM 1879 C C . GLN B 1 59 ? 18.703 -2.703 -2.348 1 98.62 59 GLN B C 1
ATOM 1881 O O . GLN B 1 59 ? 18.906 -1.579 -1.887 1 98.62 59 GLN B O 1
ATOM 1886 N N . GLN B 1 60 ? 18.922 -3.021 -3.588 1 97.88 60 GLN B N 1
ATOM 1887 C CA . GLN B 1 60 ? 19.453 -2.029 -4.516 1 97.88 60 GLN B CA 1
ATOM 1888 C C . GLN B 1 60 ? 18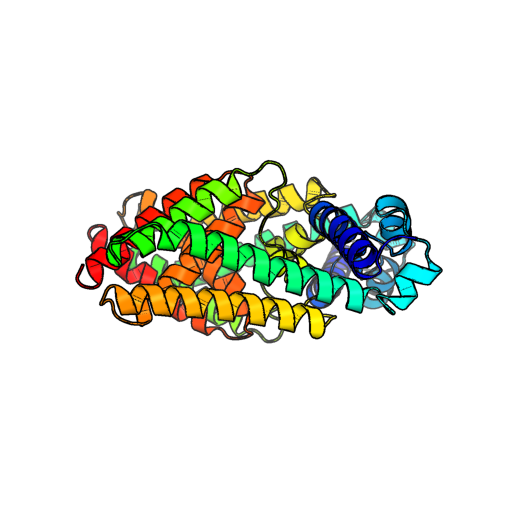.453 -0.899 -4.746 1 97.88 60 GLN B C 1
ATOM 1890 O O . GLN B 1 60 ? 18.828 0.272 -4.801 1 97.88 60 GLN B O 1
ATOM 1895 N N . ARG B 1 61 ? 17.25 -1.258 -4.898 1 98 61 ARG B N 1
ATOM 1896 C CA . ARG B 1 61 ? 16.203 -0.252 -5.094 1 98 61 ARG B CA 1
ATOM 1897 C C . ARG B 1 61 ? 16.094 0.663 -3.877 1 98 61 ARG B C 1
ATOM 1899 O O . ARG B 1 61 ? 15.922 1.874 -4.02 1 98 61 ARG B O 1
ATOM 1906 N N . ASP B 1 62 ? 16.188 0.086 -2.695 1 98.38 62 ASP B N 1
ATOM 1907 C CA . ASP B 1 62 ? 16.125 0.85 -1.452 1 98.38 62 ASP B CA 1
ATOM 1908 C C . ASP B 1 62 ? 17.188 1.944 -1.431 1 98.38 62 ASP B C 1
ATOM 1910 O O . ASP B 1 62 ? 16.875 3.119 -1.227 1 98.38 62 ASP B O 1
ATOM 1914 N N . SER B 1 63 ? 18.391 1.567 -1.684 1 98 63 SER B N 1
ATOM 1915 C CA . SER B 1 63 ? 19.516 2.49 -1.663 1 98 63 SER B CA 1
ATOM 1916 C C . SER B 1 63 ? 19.359 3.578 -2.721 1 98 63 SER B C 1
ATOM 1918 O O . SER B 1 63 ? 19.594 4.758 -2.441 1 98 63 SER B O 1
ATOM 1920 N N . ARG B 1 64 ? 18.969 3.219 -3.885 1 97.69 64 ARG B N 1
ATOM 1921 C CA . ARG B 1 64 ? 18.812 4.164 -4.984 1 97.69 64 ARG B CA 1
ATOM 1922 C C . ARG B 1 64 ? 17.688 5.156 -4.711 1 97.69 64 ARG B C 1
ATOM 1924 O O . ARG B 1 64 ? 17.844 6.355 -4.941 1 97.69 64 ARG B O 1
ATOM 1931 N N . TRP B 1 65 ? 16.609 4.672 -4.242 1 97.94 65 TRP B N 1
ATOM 1932 C CA . TRP B 1 65 ? 15.445 5.508 -3.965 1 97.94 65 TRP B CA 1
ATOM 1933 C C . TRP B 1 65 ? 15.758 6.539 -2.889 1 97.94 65 TRP B C 1
ATOM 1935 O O . TRP B 1 65 ? 15.531 7.738 -3.082 1 97.94 65 TRP B O 1
ATOM 1945 N N . LEU B 1 66 ? 16.328 6.102 -1.764 1 98.31 66 LEU B N 1
ATOM 1946 C CA . LEU B 1 66 ? 16.656 7.008 -0.669 1 98.31 66 LEU B CA 1
ATOM 1947 C C . LEU B 1 66 ? 17.719 8.016 -1.099 1 98.31 66 LEU B C 1
ATOM 1949 O O . LEU B 1 66 ? 17.656 9.188 -0.718 1 98.31 66 LEU B O 1
ATOM 1953 N N . GLY B 1 67 ? 18.625 7.539 -1.894 1 98.5 67 GLY B N 1
ATOM 1954 C CA . GLY B 1 67 ? 19.641 8.438 -2.412 1 98.5 67 GLY B CA 1
ATOM 1955 C C . GLY B 1 67 ? 19.078 9.547 -3.281 1 98.5 67 GLY B C 1
ATOM 1956 O O . GLY B 1 67 ? 19.469 10.703 -3.141 1 98.5 67 GLY B O 1
ATOM 1957 N N . ARG B 1 68 ? 18.172 9.18 -4.184 1 98.5 68 ARG B N 1
ATOM 1958 C CA . ARG B 1 68 ? 17.547 10.172 -5.062 1 98.5 68 ARG B CA 1
ATOM 1959 C C . ARG B 1 68 ? 16.719 11.164 -4.266 1 98.5 68 ARG B C 1
ATOM 1961 O O . ARG B 1 68 ? 16.75 12.367 -4.531 1 98.5 68 ARG B O 1
ATOM 1968 N N . LEU B 1 69 ? 15.984 10.672 -3.291 1 98.69 69 LEU B N 1
ATOM 1969 C CA . LEU B 1 69 ? 15.188 11.539 -2.428 1 98.69 69 LEU B CA 1
ATOM 1970 C C . LEU B 1 69 ? 16.078 12.516 -1.663 1 98.69 69 LEU B C 1
ATOM 1972 O O . LEU B 1 69 ? 15.82 13.719 -1.671 1 98.69 69 LEU B O 1
ATOM 1976 N N . THR B 1 70 ? 17.109 12 -1.019 1 98.44 70 THR B N 1
ATOM 1977 C CA . THR B 1 70 ? 17.984 12.828 -0.196 1 98.44 70 THR B CA 1
ATOM 1978 C C . THR B 1 70 ? 18.672 13.891 -1.042 1 98.44 70 THR B C 1
ATOM 1980 O O . THR B 1 70 ? 18.766 15.055 -0.633 1 98.44 70 THR B O 1
ATOM 1983 N N . ALA B 1 71 ? 19.078 13.508 -2.256 1 98.38 71 ALA B N 1
ATOM 1984 C CA . ALA B 1 71 ? 19.734 14.461 -3.145 1 98.38 71 ALA B CA 1
ATOM 1985 C C . ALA B 1 71 ? 18.797 15.609 -3.514 1 98.38 71 ALA B C 1
ATOM 1987 O O . ALA B 1 71 ? 19.203 16.766 -3.508 1 98.38 71 ALA B O 1
ATOM 1988 N N . ALA B 1 72 ? 17.562 15.305 -3.832 1 98.38 72 ALA B N 1
ATOM 1989 C CA . ALA B 1 72 ? 16.578 16.312 -4.23 1 98.38 72 ALA B CA 1
ATOM 1990 C C . ALA B 1 72 ? 16.234 17.234 -3.068 1 98.38 72 ALA B C 1
ATOM 1992 O O . ALA B 1 72 ? 16.141 18.453 -3.246 1 98.38 72 ALA B O 1
ATOM 1993 N N . VAL B 1 73 ? 16.109 16.688 -1.874 1 98.44 73 VAL B N 1
ATOM 1994 C CA . VAL B 1 73 ? 15.664 17.406 -0.686 1 98.44 73 VAL B CA 1
ATOM 1995 C C . VAL B 1 73 ? 16.812 18.266 -0.148 1 98.44 73 VAL B C 1
ATOM 1997 O O . VAL B 1 73 ? 16.609 19.422 0.227 1 98.44 73 VAL B O 1
ATOM 2000 N N . GLU B 1 74 ? 17.984 17.766 -0.198 1 96.88 74 GLU B N 1
ATOM 2001 C CA . GLU B 1 74 ? 19.141 18.422 0.416 1 96.88 74 GLU B CA 1
ATOM 2002 C C . GLU B 1 74 ? 19.688 19.516 -0.487 1 96.88 74 GLU B C 1
ATOM 2004 O O . GLU B 1 74 ? 20.578 20.266 -0.088 1 96.88 74 GLU B O 1
ATOM 2009 N N . ALA B 1 75 ? 19.109 19.625 -1.631 1 97.25 75 ALA B N 1
ATOM 2010 C CA 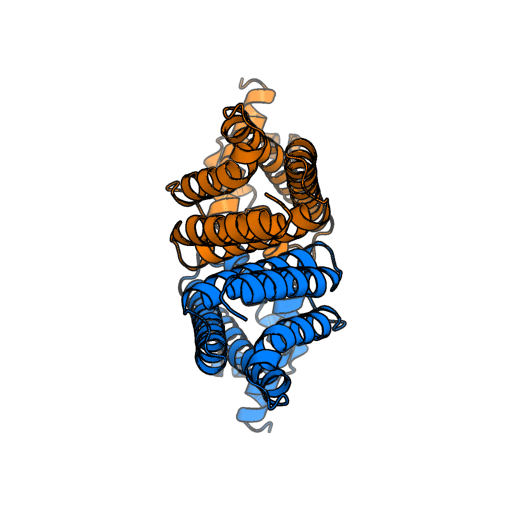. ALA B 1 75 ? 19.422 20.766 -2.484 1 97.25 75 ALA B CA 1
ATOM 2011 C C . ALA B 1 75 ? 18.906 22.062 -1.869 1 97.25 75 ALA B C 1
ATOM 2013 O O . ALA B 1 75 ? 19.328 23.156 -2.244 1 97.25 75 ALA B O 1
ATOM 2014 N N . HIS B 1 76 ? 17.938 21.938 -0.983 1 97.75 76 HIS B N 1
ATOM 2015 C CA . HIS B 1 76 ? 17.406 23.094 -0.266 1 97.75 76 HIS B CA 1
ATOM 2016 C C . HIS B 1 76 ? 18.25 23.422 0.959 1 97.75 76 HIS B C 1
ATOM 2018 O O . HIS B 1 76 ? 18.547 22.531 1.762 1 97.75 76 HIS B O 1
ATOM 2024 N N . SER B 1 77 ? 18.578 24.672 1.122 1 96.44 77 SER B N 1
ATOM 2025 C CA . SER B 1 77 ? 19.438 25.094 2.223 1 96.44 77 SER B CA 1
ATOM 2026 C C . SER B 1 77 ? 18.641 25.281 3.51 1 96.44 77 SER B C 1
ATOM 2028 O O . SER B 1 77 ? 19.125 24.969 4.598 1 96.44 77 SER B O 1
ATOM 2030 N N . ASP B 1 78 ? 17.422 25.734 3.395 1 97.38 78 ASP B N 1
ATOM 2031 C CA . ASP B 1 78 ? 16.562 25.969 4.551 1 97.38 78 ASP B CA 1
ATOM 2032 C C . ASP B 1 78 ? 15.93 24.672 5.047 1 97.38 78 ASP B C 1
ATOM 2034 O O . ASP B 1 78 ? 15.164 24.047 4.324 1 97.38 78 ASP B O 1
ATOM 2038 N N . PRO B 1 79 ? 16.219 24.297 6.27 1 96.94 79 PRO B N 1
ATOM 2039 C CA . PRO B 1 79 ? 15.672 23.047 6.812 1 96.94 79 PRO B CA 1
ATOM 2040 C C . PRO B 1 79 ? 14.148 23 6.746 1 96.94 79 PRO B C 1
ATOM 2042 O O . PRO B 1 79 ? 13.57 21.938 6.543 1 96.94 79 PRO B O 1
ATOM 2045 N N . ARG B 1 80 ? 13.539 24.062 6.895 1 97.19 80 ARG B N 1
ATOM 2046 C CA . ARG B 1 80 ? 12.078 24.094 6.887 1 97.19 80 ARG B CA 1
ATOM 2047 C C . ARG B 1 80 ? 11.531 23.844 5.484 1 97.19 80 ARG B C 1
ATOM 2049 O O . ARG B 1 80 ? 10.438 23.297 5.32 1 97.19 80 ARG B O 1
ATOM 2056 N N . GLU B 1 81 ? 12.289 24.156 4.484 1 97.94 81 GLU B N 1
ATOM 2057 C CA . GLU B 1 81 ? 11.867 23.953 3.098 1 97.94 81 GLU B CA 1
ATOM 2058 C C . GLU B 1 81 ? 12.094 22.516 2.656 1 97.94 81 GLU B C 1
ATOM 2060 O O . GLU B 1 81 ? 11.539 22.062 1.65 1 97.94 81 GLU B O 1
ATOM 2065 N N . ARG B 1 82 ? 12.93 21.766 3.365 1 98.69 82 ARG B N 1
ATOM 2066 C CA . ARG B 1 82 ? 13.25 20.391 3.006 1 98.69 82 ARG B CA 1
ATOM 2067 C C . ARG B 1 82 ? 12.055 19.469 3.229 1 98.69 82 ARG B C 1
ATOM 2069 O O . ARG B 1 82 ? 11.883 18.484 2.512 1 98.69 82 ARG B O 1
ATOM 2076 N N . ILE B 1 83 ? 11.211 19.859 4.172 1 98.56 83 ILE B N 1
ATOM 2077 C CA . ILE B 1 83 ? 10.07 19 4.492 1 98.56 83 ILE B CA 1
ATOM 2078 C C . ILE B 1 83 ? 9.078 19.016 3.33 1 98.56 83 ILE B C 1
ATOM 2080 O O . ILE B 1 83 ? 8.766 17.953 2.764 1 98.56 83 ILE B O 1
ATOM 2084 N N . PRO B 1 84 ? 8.609 20.234 2.832 1 98.81 84 PRO B N 1
ATOM 2085 C CA . PRO B 1 84 ? 7.734 20.188 1.658 1 98.81 84 PRO B CA 1
ATOM 2086 C C . PRO B 1 84 ? 8.445 19.672 0.41 1 98.81 84 PRO B C 1
ATOM 2088 O O . PRO B 1 84 ? 7.805 19.125 -0.487 1 98.81 84 PRO B O 1
ATOM 2091 N N . ALA B 1 85 ? 9.766 19.75 0.32 1 98.88 85 ALA B N 1
ATOM 2092 C CA . ALA B 1 85 ? 10.547 19.25 -0.818 1 98.88 85 ALA B CA 1
ATOM 2093 C C . ALA B 1 85 ? 10.406 17.75 -0.967 1 98.88 85 ALA B C 1
ATOM 2095 O O . ALA B 1 85 ? 10.508 17.219 -2.076 1 98.88 85 ALA B O 1
ATOM 2096 N N . VAL B 1 86 ? 10.188 17.031 0.135 1 98.94 86 VAL B N 1
ATOM 2097 C CA . VAL B 1 86 ? 9.93 15.594 0.09 1 98.94 86 VAL B CA 1
ATOM 2098 C C . VAL B 1 86 ? 8.727 15.305 -0.8 1 98.94 86 VAL B C 1
ATOM 2100 O O . VAL B 1 86 ? 8.781 14.445 -1.679 1 98.94 86 VAL B O 1
ATOM 2103 N N . PHE B 1 87 ? 7.691 16.047 -0.632 1 98.94 87 PHE B N 1
ATOM 2104 C CA . PHE B 1 87 ? 6.445 15.812 -1.354 1 98.94 87 PHE B CA 1
ATOM 2105 C C . PHE B 1 87 ? 6.562 16.281 -2.799 1 98.94 87 PHE B C 1
ATOM 2107 O O . PHE B 1 87 ? 5.961 15.703 -3.701 1 98.94 87 PHE B O 1
ATOM 2114 N N . ASP B 1 88 ? 7.348 17.344 -3.027 1 98.88 88 ASP B N 1
ATOM 2115 C CA . ASP B 1 88 ? 7.652 17.734 -4.398 1 98.88 88 ASP B CA 1
ATOM 2116 C C . ASP B 1 88 ? 8.398 16.625 -5.137 1 98.88 88 ASP B C 1
ATOM 2118 O O . ASP B 1 88 ? 8.125 16.359 -6.309 1 98.88 88 ASP B O 1
ATOM 2122 N N . TRP B 1 89 ? 9.336 16.031 -4.441 1 98.88 89 TRP B N 1
ATOM 2123 C CA . TRP B 1 89 ? 10.062 14.922 -5.051 1 98.88 89 TRP B CA 1
ATOM 2124 C C . TRP B 1 89 ? 9.133 13.75 -5.328 1 98.88 89 TRP B C 1
ATOM 2126 O O . TRP B 1 89 ? 9.227 13.102 -6.375 1 98.88 89 TRP B O 1
ATOM 2136 N N . LEU B 1 90 ? 8.219 13.445 -4.383 1 98.94 90 LEU B N 1
ATOM 2137 C CA . LEU B 1 90 ? 7.234 12.391 -4.609 1 98.94 90 LEU B CA 1
ATOM 2138 C C . LEU B 1 90 ? 6.414 12.664 -5.863 1 98.94 90 LEU B C 1
ATOM 2140 O O . LEU B 1 90 ? 6.156 11.75 -6.656 1 98.94 90 LEU B O 1
ATOM 2144 N N . TYR B 1 91 ? 6.016 13.922 -6.055 1 98.94 91 TYR B N 1
ATOM 2145 C CA . TYR B 1 91 ? 5.27 14.289 -7.25 1 98.94 91 TYR B CA 1
ATOM 2146 C C . TYR B 1 91 ? 6.062 13.953 -8.508 1 98.94 91 TYR B C 1
ATOM 2148 O O . TYR B 1 91 ? 5.52 13.375 -9.453 1 98.94 91 TYR B O 1
ATOM 2156 N N . SER B 1 92 ? 7.332 14.32 -8.516 1 98.81 92 SER B N 1
ATOM 2157 C CA . SER B 1 92 ? 8.195 14.031 -9.656 1 98.81 92 SER B CA 1
ATOM 2158 C C . SER B 1 92 ? 8.336 12.531 -9.875 1 98.81 92 SER B C 1
ATOM 2160 O O . SER B 1 92 ? 8.258 12.047 -11.008 1 98.81 92 SER B O 1
ATOM 2162 N N . TRP B 1 93 ? 8.555 11.812 -8.781 1 98.81 93 TRP B N 1
ATOM 2163 C CA . TRP B 1 93 ? 8.688 10.359 -8.844 1 98.81 93 TRP B CA 1
ATOM 2164 C C . TRP B 1 93 ? 7.414 9.719 -9.391 1 98.81 93 TRP B C 1
ATOM 2166 O O . TRP B 1 93 ? 7.473 8.859 -10.273 1 98.81 93 TRP B O 1
ATOM 2176 N N . PHE B 1 94 ? 6.242 10.18 -8.938 1 98.81 94 PHE B N 1
ATOM 2177 C CA . PHE B 1 94 ? 4.957 9.656 -9.383 1 98.81 94 PHE B CA 1
ATOM 2178 C C . PHE B 1 94 ? 4.75 9.914 -10.875 1 98.81 94 PHE B C 1
ATOM 2180 O O . PHE B 1 94 ? 3.951 9.234 -11.523 1 98.81 94 PHE B O 1
ATOM 2187 N N . SER B 1 95 ? 5.375 10.883 -11.391 1 98.81 95 SER B N 1
ATOM 2188 C CA . SER B 1 95 ? 5.16 11.336 -12.766 1 98.81 95 SER B CA 1
ATOM 2189 C C . SER B 1 95 ? 6.066 10.586 -13.742 1 98.81 95 SER B C 1
ATOM 2191 O O . SER B 1 95 ? 5.957 10.766 -14.953 1 98.81 95 SER B O 1
ATOM 2193 N N . GLU B 1 96 ? 6.949 9.734 -13.258 1 98.25 96 GLU B N 1
ATOM 2194 C CA . GLU B 1 96 ? 7.848 8.977 -14.125 1 98.25 96 GLU B CA 1
ATOM 2195 C C . GLU B 1 96 ? 7.074 7.953 -14.953 1 98.25 96 GLU B C 1
ATOM 2197 O O . GLU B 1 96 ? 6.109 7.355 -14.469 1 98.25 96 GLU B O 1
ATOM 2202 N N . PRO B 1 97 ? 7.438 7.688 -16.172 1 95.69 97 PRO B N 1
ATOM 2203 C CA . PRO B 1 97 ? 6.688 6.816 -17.078 1 95.69 97 PRO B CA 1
ATOM 2204 C C . PRO B 1 97 ? 6.621 5.371 -16.594 1 95.69 97 PRO B C 1
ATOM 2206 O O . PRO B 1 97 ? 5.629 4.684 -16.828 1 95.69 97 PRO B O 1
ATOM 2209 N N . ASP B 1 98 ? 7.645 4.852 -15.93 1 94.5 98 ASP B N 1
ATOM 2210 C CA . ASP B 1 98 ? 7.668 3.453 -15.516 1 94.5 98 ASP B CA 1
ATOM 2211 C C . ASP B 1 98 ? 7.238 3.309 -14.055 1 94.5 98 ASP B C 1
ATOM 2213 O O . ASP B 1 98 ? 7.449 2.258 -13.445 1 94.5 98 ASP B O 1
ATOM 2217 N N . TYR B 1 99 ? 6.57 4.371 -13.594 1 98 99 TYR B N 1
ATOM 2218 C CA . TYR B 1 99 ? 6.117 4.371 -12.203 1 98 99 TYR B CA 1
ATOM 2219 C C . TYR B 1 99 ? 4.969 3.387 -12.008 1 98 99 TYR B C 1
ATOM 2221 O O . TYR B 1 99 ? 3.971 3.434 -12.727 1 98 99 TYR B O 1
ATOM 2229 N N . ARG B 1 100 ? 5.176 2.529 -10.977 1 96.81 100 ARG B N 1
ATOM 2230 C CA . ARG B 1 100 ? 4.133 1.559 -10.664 1 96.81 100 ARG B CA 1
ATOM 2231 C C . ARG B 1 100 ? 3.908 1.46 -9.164 1 96.81 100 ARG B C 1
ATOM 2233 O O . ARG B 1 100 ? 3.539 0.4 -8.656 1 96.81 100 ARG B O 1
ATOM 2240 N N . GLY B 1 101 ? 4.262 2.543 -8.438 1 98.19 101 GLY B N 1
ATOM 2241 C CA . GLY B 1 101 ? 4.09 2.508 -6.996 1 98.19 101 GLY B CA 1
ATOM 2242 C C . GLY B 1 101 ? 5.32 2.016 -6.258 1 98.19 101 GLY B C 1
ATOM 2243 O O . GLY B 1 101 ? 6.375 1.813 -6.867 1 98.19 101 GLY B O 1
ATOM 2244 N N . CYS B 1 102 ? 5.223 1.928 -5.02 1 98.69 102 CYS B N 1
ATOM 2245 C CA . CYS B 1 102 ? 6.34 1.506 -4.18 1 98.69 102 CYS B CA 1
ATOM 2246 C C . CYS B 1 102 ? 6.594 0.01 -4.324 1 98.69 102 CYS B C 1
ATOM 2248 O O . CYS B 1 102 ? 5.727 -0.804 -4 1 98.69 102 CYS B O 1
ATOM 2250 N N . ALA B 1 103 ? 7.781 -0.404 -4.699 1 98.56 103 ALA B N 1
ATOM 2251 C CA . ALA B 1 103 ? 8.141 -1.808 -4.887 1 98.56 103 ALA B CA 1
ATOM 2252 C C . ALA B 1 103 ? 8.039 -2.58 -3.576 1 98.56 103 ALA B C 1
ATOM 2254 O O . ALA B 1 103 ? 7.746 -3.779 -3.574 1 98.56 103 ALA B O 1
ATOM 2255 N N . PHE B 1 104 ? 8.258 -1.922 -2.463 1 98.81 104 PHE B N 1
ATOM 2256 C CA . PHE B 1 104 ? 8.25 -2.57 -1.156 1 98.81 104 PHE B CA 1
ATOM 2257 C C . PHE B 1 104 ? 6.82 -2.861 -0.707 1 98.81 104 PHE B C 1
ATOM 2259 O O . PHE B 1 104 ? 6.527 -3.953 -0.215 1 98.81 104 PHE B O 1
ATOM 2266 N N . ILE B 1 105 ? 5.895 -1.895 -0.932 1 98.75 105 ILE B N 1
ATOM 2267 C CA . ILE B 1 105 ? 4.48 -2.146 -0.677 1 98.75 105 ILE B CA 1
ATOM 2268 C C . ILE B 1 105 ? 3.982 -3.262 -1.594 1 98.75 105 ILE B C 1
ATOM 2270 O O . ILE B 1 105 ? 3.318 -4.199 -1.14 1 98.75 105 ILE B O 1
ATOM 2274 N N . ASN B 1 106 ? 4.367 -3.205 -2.889 1 98.19 106 ASN B N 1
ATOM 2275 C CA . ASN B 1 106 ? 3.947 -4.215 -3.855 1 98.19 106 ASN B CA 1
ATOM 2276 C C . ASN B 1 106 ? 4.426 -5.609 -3.453 1 98.19 106 ASN B C 1
ATOM 2278 O O . ASN B 1 106 ? 3.639 -6.555 -3.428 1 98.19 106 ASN B O 1
ATOM 2282 N N . SER B 1 107 ? 5.746 -5.707 -3.129 1 98.19 107 SER B N 1
ATOM 2283 C CA . SER B 1 107 ? 6.324 -7.004 -2.807 1 98.19 107 SER B CA 1
ATOM 2284 C C . SER B 1 107 ? 5.773 -7.547 -1.491 1 98.19 107 SER B C 1
ATOM 2286 O O . SER B 1 107 ? 5.582 -8.758 -1.343 1 98.19 107 SER B O 1
ATOM 2288 N N . PHE B 1 108 ? 5.539 -6.648 -0.539 1 98.12 108 PHE B N 1
ATOM 2289 C CA . PHE B 1 108 ? 4.965 -7.066 0.734 1 98.12 108 PHE B CA 1
ATOM 2290 C C . PHE B 1 108 ? 3.561 -7.625 0.537 1 98.12 108 PHE B C 1
ATOM 2292 O O . PHE B 1 108 ? 3.209 -8.656 1.113 1 98.12 108 PHE B O 1
ATOM 2299 N N . GLY B 1 109 ? 2.73 -6.926 -0.263 1 96.88 109 GLY B N 1
ATOM 2300 C CA . GLY B 1 109 ? 1.399 -7.422 -0.58 1 96.88 109 GLY B CA 1
ATOM 2301 C C . GLY B 1 109 ? 1.412 -8.781 -1.253 1 96.88 109 GLY B C 1
ATOM 2302 O O . GLY B 1 109 ? 0.56 -9.625 -0.972 1 96.88 109 GLY B O 1
ATOM 2303 N N . GLU B 1 110 ? 2.373 -9.023 -2.039 1 97.12 110 GLU B N 1
ATOM 2304 C CA . GLU B 1 110 ? 2.475 -10.227 -2.85 1 97.12 110 GLU B CA 1
ATOM 2305 C C . GLU B 1 110 ? 3.049 -11.391 -2.041 1 97.12 110 GLU B C 1
ATOM 2307 O O . GLU B 1 110 ? 2.566 -12.523 -2.139 1 97.12 110 GLU B O 1
ATOM 2312 N N . LEU B 1 111 ? 4.09 -11.078 -1.185 1 96.88 111 LEU B N 1
ATOM 2313 C CA . LEU B 1 111 ? 4.914 -12.164 -0.663 1 96.88 111 LEU B CA 1
ATOM 2314 C C . LEU B 1 111 ? 5.078 -12.039 0.848 1 96.88 111 LEU B C 1
ATOM 2316 O O . LEU B 1 111 ? 5.633 -12.938 1.489 1 96.88 111 LEU B O 1
ATOM 2320 N N . GLY B 1 112 ? 4.648 -10.977 1.45 1 94.12 112 GLY B N 1
ATOM 2321 C CA . GLY B 1 112 ? 4.93 -10.703 2.852 1 94.12 112 GLY B CA 1
ATOM 2322 C C . GLY B 1 112 ? 4.43 -11.797 3.781 1 94.12 112 GLY B C 1
ATOM 2323 O O . GLY B 1 112 ? 4.996 -12.008 4.855 1 94.12 112 GLY B O 1
ATOM 2324 N N . GLY B 1 113 ? 3.4 -12.539 3.346 1 91.25 113 GLY B N 1
ATOM 2325 C CA . GLY B 1 113 ? 2.816 -13.578 4.172 1 91.25 113 GLY B CA 1
ATOM 2326 C C . GLY B 1 113 ? 3.559 -14.898 4.082 1 91.25 113 GLY B C 1
ATOM 2327 O O . GLY B 1 113 ? 3.385 -15.773 4.93 1 91.25 113 GLY B O 1
ATOM 2328 N N . ILE B 1 114 ? 4.434 -15.023 3.053 1 93.94 114 ILE B N 1
ATOM 2329 C CA . ILE B 1 114 ? 5.031 -16.344 2.861 1 93.94 114 ILE B CA 1
ATOM 2330 C C . ILE B 1 114 ? 6.547 -16.203 2.754 1 93.94 114 ILE B C 1
ATOM 2332 O O . ILE B 1 114 ? 7.266 -17.203 2.732 1 93.94 114 ILE B O 1
ATOM 2336 N N . SER B 1 115 ? 7.07 -14.977 2.666 1 97.12 115 SER B N 1
ATOM 2337 C CA . SER B 1 115 ? 8.508 -14.727 2.6 1 97.12 115 SER B CA 1
ATOM 2338 C C . SER B 1 115 ? 8.945 -13.742 3.678 1 97.12 115 SER B C 1
ATOM 2340 O O . SER B 1 115 ? 8.867 -12.531 3.49 1 97.12 115 SER B O 1
ATOM 2342 N N . PRO B 1 116 ? 9.516 -14.258 4.785 1 97.56 116 PRO B N 1
ATOM 2343 C CA . PRO B 1 116 ? 10.023 -13.367 5.832 1 97.56 116 PRO B CA 1
ATOM 2344 C C . PRO B 1 116 ? 11.102 -12.414 5.32 1 97.56 116 PRO B C 1
ATOM 2346 O O . PRO B 1 116 ? 11.188 -11.266 5.773 1 97.56 116 PRO B O 1
ATOM 2349 N N . ALA B 1 117 ? 11.828 -12.859 4.355 1 98.25 117 ALA B N 1
ATOM 2350 C CA . ALA B 1 117 ? 12.898 -12.039 3.811 1 98.25 117 ALA B CA 1
ATOM 2351 C C . ALA B 1 117 ? 12.344 -10.812 3.088 1 98.25 117 ALA B C 1
ATOM 2353 O O . ALA B 1 117 ? 12.859 -9.703 3.236 1 98.25 117 ALA B O 1
ATOM 2354 N N . VAL B 1 118 ? 11.32 -10.969 2.346 1 98.06 118 VAL B N 1
ATOM 2355 C CA . VAL B 1 118 ? 10.695 -9.859 1.631 1 98.06 118 VAL B CA 1
ATOM 2356 C C . VAL B 1 118 ? 10.039 -8.906 2.627 1 98.06 118 VAL B C 1
ATOM 2358 O O . VAL B 1 118 ? 10.172 -7.688 2.508 1 98.06 118 VAL B O 1
ATOM 2361 N N . ALA B 1 119 ? 9.352 -9.461 3.65 1 98.25 119 ALA B N 1
ATOM 2362 C CA . ALA B 1 119 ? 8.742 -8.641 4.688 1 98.25 119 ALA B CA 1
ATOM 2363 C C . ALA B 1 119 ? 9.781 -7.801 5.414 1 98.25 119 ALA B C 1
ATOM 2365 O O . ALA B 1 119 ? 9.562 -6.613 5.676 1 98.25 119 ALA B O 1
ATOM 2366 N N . ASP B 1 120 ? 10.891 -8.383 5.684 1 98.62 120 ASP B N 1
ATOM 2367 C CA . ASP B 1 120 ? 11.969 -7.691 6.387 1 98.62 120 ASP B CA 1
ATOM 2368 C C . ASP B 1 120 ? 12.531 -6.547 5.547 1 98.62 120 ASP B C 1
ATOM 2370 O O . ASP B 1 120 ? 12.883 -5.496 6.078 1 98.62 120 ASP B O 1
ATOM 2374 N N . GLN B 1 121 ? 12.617 -6.77 4.23 1 98.69 121 GLN B N 1
ATOM 2375 C CA . GLN B 1 121 ? 13.109 -5.711 3.354 1 98.69 121 GLN B CA 1
ATOM 2376 C C . GLN B 1 121 ? 12.133 -4.543 3.303 1 98.69 121 GLN B C 1
ATOM 2378 O O . GLN B 1 121 ? 12.547 -3.381 3.287 1 98.69 121 GLN B O 1
ATOM 2383 N N . ALA B 1 122 ? 10.875 -4.848 3.266 1 98.75 122 ALA B N 1
ATOM 2384 C CA . ALA B 1 122 ? 9.867 -3.791 3.291 1 98.75 122 ALA B CA 1
ATOM 2385 C C . ALA B 1 122 ? 9.945 -2.986 4.586 1 98.75 122 ALA B C 1
ATOM 2387 O O . ALA B 1 122 ? 9.93 -1.754 4.559 1 98.75 122 ALA B O 1
ATOM 2388 N N . ARG B 1 123 ? 10.102 -3.688 5.742 1 98.75 123 ARG B N 1
ATOM 2389 C CA . ARG B 1 123 ? 10.211 -3.027 7.039 1 98.75 123 ARG B CA 1
ATOM 2390 C C . ARG B 1 123 ? 11.461 -2.156 7.102 1 98.75 123 ARG B C 1
ATOM 2392 O O . ARG B 1 123 ? 11.414 -1.023 7.59 1 98.75 123 ARG B O 1
ATOM 2399 N N . HIS B 1 124 ? 12.469 -2.73 6.621 1 98.75 124 HIS B N 1
ATOM 2400 C CA . HIS B 1 124 ? 13.727 -1.988 6.613 1 98.75 124 HIS B CA 1
ATOM 2401 C C . HIS B 1 124 ? 13.594 -0.695 5.816 1 98.75 124 HIS B C 1
ATOM 2403 O O . HIS B 1 124 ? 13.977 0.375 6.297 1 98.75 124 HIS B O 1
ATOM 2409 N N . HIS B 1 125 ? 13.055 -0.77 4.645 1 98.81 125 HIS B N 1
ATOM 2410 C CA . HIS B 1 125 ? 12.875 0.398 3.791 1 98.81 125 HIS B CA 1
ATOM 2411 C C . HIS B 1 125 ? 12.039 1.465 4.484 1 98.81 125 HIS B C 1
ATOM 2413 O O . HIS B 1 125 ? 12.398 2.643 4.488 1 98.81 125 HIS B O 1
ATOM 2419 N N . LYS B 1 126 ? 10.898 1.072 5.098 1 98.69 126 LYS B N 1
ATOM 2420 C CA . LYS B 1 126 ? 10.008 2.029 5.746 1 98.69 126 LYS B CA 1
ATOM 2421 C C . LYS B 1 126 ? 10.664 2.643 6.98 1 98.69 126 LYS B C 1
ATOM 2423 O O . LYS B 1 126 ? 10.477 3.828 7.262 1 98.69 126 LYS B O 1
ATOM 2428 N N . ARG B 1 127 ? 11.445 1.855 7.672 1 98.62 127 ARG B N 1
ATOM 2429 C CA . ARG B 1 127 ? 12.172 2.373 8.828 1 98.62 127 ARG B CA 1
ATOM 2430 C C . ARG B 1 127 ? 13.188 3.432 8.406 1 98.62 127 ARG B C 1
ATOM 2432 O O . ARG B 1 127 ? 13.328 4.461 9.07 1 98.62 127 ARG B O 1
ATOM 2439 N N . GLU B 1 128 ? 13.875 3.154 7.324 1 98.75 128 GLU B N 1
ATOM 2440 C CA . GLU B 1 128 ? 14.875 4.102 6.84 1 98.75 128 GLU B CA 1
ATOM 2441 C C . GLU B 1 128 ? 14.227 5.402 6.375 1 98.75 128 GLU B C 1
ATOM 2443 O O . GLU B 1 128 ? 14.727 6.492 6.66 1 98.75 128 GLU B O 1
ATOM 2448 N N . PHE B 1 129 ? 13.164 5.301 5.703 1 98.75 129 PHE B N 1
ATOM 2449 C CA . PHE B 1 129 ? 12.445 6.488 5.242 1 98.75 129 PHE B CA 1
ATOM 2450 C C . PHE B 1 129 ? 11.922 7.297 6.422 1 98.75 129 PHE B C 1
ATOM 2452 O O . PHE B 1 129 ? 12.07 8.516 6.457 1 98.75 129 PHE B O 1
ATOM 2459 N N . HIS B 1 130 ? 11.352 6.609 7.434 1 98.56 130 HIS B N 1
ATOM 2460 C CA . HIS B 1 130 ? 10.859 7.27 8.633 1 98.56 130 HIS B CA 1
ATOM 2461 C C . HIS B 1 130 ? 11.992 7.953 9.391 1 98.56 130 HIS B C 1
ATOM 2463 O O . HIS B 1 130 ? 11.82 9.062 9.898 1 98.56 130 HIS B O 1
ATOM 2469 N N . ALA B 1 131 ? 13.078 7.293 9.469 1 98.62 131 ALA B N 1
ATOM 2470 C CA . ALA B 1 131 ? 14.234 7.867 10.141 1 98.62 131 ALA B CA 1
ATOM 2471 C C . ALA B 1 131 ? 14.703 9.141 9.445 1 98.62 131 ALA B C 1
ATOM 2473 O O . ALA B 1 131 ? 15.055 10.125 10.102 1 98.62 131 ALA B O 1
ATOM 2474 N N . TYR B 1 132 ? 14.688 9.109 8.164 1 98.75 132 TYR B N 1
ATOM 2475 C CA . TYR B 1 132 ? 15.094 10.281 7.402 1 98.75 132 TYR B CA 1
ATOM 2476 C C . TYR B 1 132 ? 14.148 11.445 7.645 1 98.75 132 TYR B C 1
ATOM 2478 O O . TYR B 1 132 ? 14.586 12.578 7.852 1 98.75 132 TYR B O 1
ATOM 2486 N N . LEU B 1 133 ? 12.836 11.203 7.629 1 98.81 133 LEU B N 1
ATOM 2487 C CA . LEU B 1 133 ? 11.852 12.242 7.926 1 98.81 133 LEU B CA 1
ATOM 2488 C C . LEU B 1 133 ? 12.047 12.797 9.336 1 98.81 133 LEU B C 1
ATOM 2490 O O . LEU B 1 133 ? 11.906 14 9.555 1 98.81 133 LEU B O 1
ATOM 2494 N N . THR B 1 134 ? 12.367 11.891 10.266 1 98.75 134 THR B N 1
ATOM 2495 C CA . THR B 1 134 ? 12.625 12.305 11.641 1 98.75 134 THR B CA 1
ATOM 2496 C C . THR B 1 134 ? 13.805 13.273 11.703 1 98.75 134 THR B C 1
ATOM 2498 O O . THR B 1 134 ? 13.758 14.273 12.422 1 98.75 134 THR B O 1
ATOM 2501 N N . GLU B 1 135 ? 14.797 12.969 10.945 1 98.5 135 GLU B N 1
ATOM 2502 C CA . GLU B 1 135 ? 15.961 13.852 10.875 1 98.5 135 GLU B CA 1
ATOM 2503 C C . GLU B 1 135 ? 15.578 15.219 10.312 1 98.5 135 GLU B C 1
ATOM 2505 O O . GLU B 1 135 ? 16 16.25 10.836 1 98.5 135 GLU B O 1
ATOM 2510 N N . LEU B 1 136 ? 14.82 15.234 9.234 1 98.56 136 LEU B N 1
ATOM 2511 C CA . LEU B 1 136 ? 14.391 16.484 8.609 1 98.56 136 LEU B CA 1
ATOM 2512 C C . LEU B 1 136 ? 13.586 17.328 9.586 1 98.56 136 LEU B C 1
ATOM 2514 O O . LEU B 1 136 ? 13.805 18.531 9.703 1 98.56 136 LEU B O 1
ATOM 2518 N N . VAL B 1 137 ? 12.688 16.703 10.289 1 98.69 137 VAL B N 1
ATOM 2519 C CA . VAL B 1 137 ? 11.797 17.359 11.227 1 98.69 137 VAL B CA 1
ATOM 2520 C C . VAL B 1 137 ? 12.609 17.953 12.383 1 98.69 137 VAL B C 1
ATOM 2522 O O . VAL B 1 137 ? 12.406 19.094 12.773 1 98.69 137 VAL B O 1
ATOM 2525 N N . GLY B 1 138 ? 13.516 17.188 12.875 1 98.25 138 GLY B N 1
ATOM 2526 C CA . GLY B 1 138 ? 14.391 17.656 13.938 1 98.25 138 GLY B CA 1
ATOM 2527 C C . GLY B 1 138 ? 15.242 18.844 13.523 1 98.25 138 GLY B C 1
ATOM 2528 O O . GLY B 1 138 ? 15.352 19.812 14.266 1 98.25 138 GLY B O 1
ATOM 2529 N N . ALA B 1 139 ? 15.812 18.781 12.375 1 97.88 139 ALA B N 1
ATOM 2530 C CA . ALA B 1 139 ? 16.672 19.844 11.859 1 97.88 139 ALA B CA 1
ATOM 2531 C C . ALA B 1 139 ? 15.875 21.125 11.656 1 97.88 139 ALA B C 1
ATOM 2533 O O . ALA B 1 139 ? 16.422 22.234 11.758 1 97.88 139 ALA B O 1
ATOM 2534 N N . ALA B 1 140 ? 14.609 21 11.406 1 97.81 140 ALA B N 1
ATOM 2535 C CA . ALA B 1 140 ? 13.75 22.156 11.164 1 97.81 140 ALA B CA 1
ATOM 2536 C C . ALA B 1 140 ? 13.172 22.688 12.469 1 97.81 140 ALA B C 1
ATOM 2538 O O . ALA B 1 140 ? 12.477 23.719 12.477 1 97.81 140 ALA B O 1
ATOM 2539 N N . GLY B 1 141 ? 13.398 21.984 13.594 1 97.44 141 GLY B N 1
ATOM 2540 C CA . GLY B 1 141 ? 13.008 22.469 14.906 1 97.44 141 GLY B CA 1
ATOM 2541 C C . GLY B 1 141 ? 11.594 22.078 15.289 1 97.44 141 GLY B C 1
ATOM 2542 O O . GLY B 1 141 ? 11 22.688 16.188 1 97.44 141 GLY B O 1
ATOM 2543 N N . TYR B 1 142 ? 11.039 21.094 14.594 1 97.94 142 TYR B N 1
ATOM 2544 C CA . TYR B 1 142 ? 9.688 20.641 14.891 1 97.94 142 TYR B CA 1
ATOM 2545 C C . TYR B 1 142 ? 9.703 19.484 15.867 1 97.94 142 TYR B C 1
ATOM 2547 O O . TYR B 1 142 ? 10.727 18.797 16.016 1 97.94 142 TYR B O 1
ATOM 2555 N N . PRO B 1 143 ? 8.586 19.25 16.516 1 96.56 143 PRO B N 1
ATOM 2556 C CA . PRO B 1 143 ? 8.492 18.078 17.391 1 96.56 143 PRO B CA 1
ATOM 2557 C C . PRO B 1 143 ? 8.578 16.766 16.625 1 96.56 143 PRO B C 1
ATOM 2559 O O . PRO B 1 143 ? 8.078 16.656 15.5 1 96.56 143 PRO B O 1
ATOM 2562 N N . ALA B 1 144 ? 9.062 15.734 17.266 1 95.62 144 ALA B N 1
ATOM 2563 C CA . ALA B 1 144 ? 9.336 14.438 16.656 1 95.62 144 ALA B CA 1
ATOM 2564 C C . ALA B 1 144 ? 8.055 13.797 16.125 1 95.62 144 ALA B C 1
ATOM 2566 O O . ALA B 1 144 ? 8.078 13.086 15.125 1 95.62 144 ALA B O 1
ATOM 2567 N N . GLU B 1 145 ? 6.965 14.086 16.75 1 96.06 145 GLU B N 1
ATOM 2568 C CA . GLU B 1 145 ? 5.68 13.492 16.375 1 96.06 145 GLU B CA 1
ATOM 2569 C C . GLU B 1 145 ? 5.285 13.859 14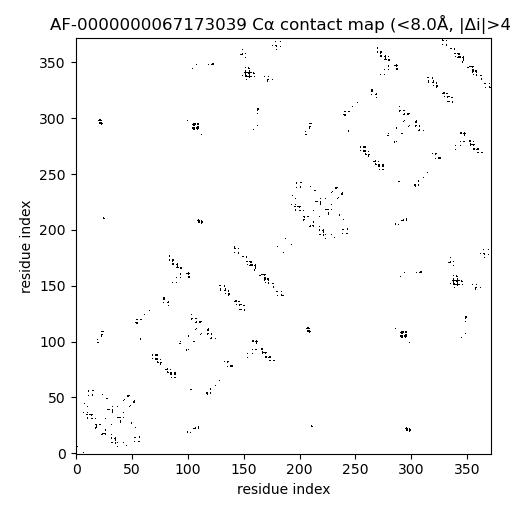.953 1 96.06 145 GLU B C 1
ATOM 2571 O O . GLU B 1 145 ? 4.602 13.094 14.273 1 96.06 145 GLU B O 1
ATOM 2576 N N . LEU B 1 146 ? 5.75 14.984 14.523 1 98.31 146 LEU B N 1
ATOM 2577 C CA . LEU B 1 146 ? 5.418 15.438 13.18 1 98.31 146 LEU B CA 1
ATOM 2578 C C . LEU B 1 146 ? 5.953 14.477 12.133 1 98.31 146 LEU B C 1
ATOM 2580 O O . LEU B 1 146 ? 5.328 14.273 11.086 1 98.31 146 LEU B O 1
ATOM 2584 N N . ALA B 1 147 ? 7.09 13.812 12.398 1 98.69 147 ALA B N 1
ATOM 2585 C CA . ALA B 1 147 ? 7.699 12.898 11.438 1 98.69 147 ALA B CA 1
ATOM 2586 C C . ALA B 1 147 ? 6.773 11.719 11.141 1 98.69 147 ALA B C 1
ATOM 2588 O O . ALA B 1 147 ? 6.664 11.289 9.992 1 98.69 147 ALA B O 1
ATOM 2589 N N . ALA B 1 148 ? 6.109 11.25 12.164 1 98.5 148 ALA B N 1
ATOM 2590 C CA . ALA B 1 148 ? 5.184 10.133 11.977 1 98.5 148 ALA B CA 1
ATOM 2591 C C . ALA B 1 148 ? 4 10.547 11.109 1 98.5 148 ALA B C 1
ATOM 2593 O O . ALA B 1 148 ? 3.557 9.781 10.25 1 98.5 148 ALA B O 1
ATOM 2594 N N . HIS B 1 149 ? 3.484 11.742 11.336 1 98.88 149 HIS B N 1
ATOM 2595 C CA . HIS B 1 149 ? 2.379 12.25 10.523 1 98.88 149 HIS B CA 1
ATOM 2596 C C . HIS B 1 149 ? 2.789 12.406 9.062 1 98.88 149 HIS B C 1
ATOM 2598 O O . HIS B 1 149 ? 2.035 12.039 8.164 1 98.88 149 HIS B O 1
ATOM 2604 N N . LEU B 1 150 ? 4.004 12.922 8.859 1 98.94 150 LEU B N 1
ATOM 2605 C CA . LEU B 1 150 ? 4.516 13.109 7.504 1 98.94 150 LEU B CA 1
ATOM 2606 C C . LEU B 1 150 ? 4.691 11.766 6.801 1 98.94 150 LEU B C 1
ATOM 2608 O O . LEU B 1 150 ? 4.391 11.641 5.609 1 98.94 150 LEU B O 1
ATOM 2612 N N . ALA B 1 151 ? 5.164 10.773 7.527 1 98.94 151 ALA B N 1
ATOM 2613 C CA . ALA B 1 151 ? 5.34 9.438 6.957 1 98.94 151 ALA B CA 1
ATOM 2614 C C . ALA B 1 151 ? 4.004 8.852 6.516 1 98.94 151 ALA B C 1
ATOM 2616 O O . ALA B 1 151 ? 3.91 8.242 5.449 1 98.94 151 ALA B O 1
ATOM 2617 N N . LEU B 1 152 ? 2.977 9.031 7.332 1 98.94 152 LEU B N 1
ATOM 2618 C CA . LEU B 1 152 ? 1.647 8.539 6.984 1 98.94 152 LEU B CA 1
ATOM 2619 C C . LEU B 1 152 ? 1.134 9.211 5.719 1 98.94 152 LEU B C 1
ATOM 2621 O O . LEU B 1 152 ? 0.597 8.547 4.828 1 98.94 152 LEU B O 1
ATOM 2625 N N . LEU B 1 153 ? 1.337 10.5 5.621 1 98.94 153 LEU B N 1
ATOM 2626 C CA . LEU B 1 153 ? 0.905 11.242 4.445 1 98.94 153 LEU B CA 1
ATOM 2627 C C . LEU B 1 153 ? 1.659 10.781 3.203 1 98.94 153 LEU B C 1
ATOM 2629 O O . LEU B 1 153 ? 1.063 10.609 2.137 1 98.94 153 LEU B O 1
ATOM 2633 N N . ALA B 1 154 ? 2.971 10.602 3.336 1 98.94 154 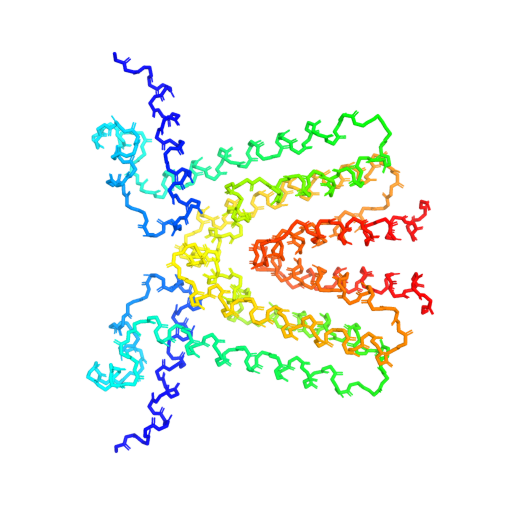ALA B N 1
ATOM 2634 C CA . ALA B 1 154 ? 3.793 10.164 2.213 1 98.94 154 ALA B CA 1
ATOM 2635 C C . ALA B 1 154 ? 3.361 8.781 1.725 1 98.94 154 ALA B C 1
ATOM 2637 O O . ALA B 1 154 ? 3.18 8.57 0.523 1 98.94 154 ALA B O 1
ATOM 2638 N N . GLU B 1 155 ? 3.16 7.84 2.625 1 98.88 155 GLU B N 1
ATOM 2639 C CA . GLU B 1 155 ? 2.723 6.496 2.262 1 98.88 155 GLU B CA 1
ATOM 2640 C C . GLU B 1 155 ? 1.339 6.523 1.617 1 98.88 155 GLU B C 1
ATOM 2642 O O . GLU B 1 155 ? 1.087 5.809 0.645 1 98.88 155 GLU B O 1
ATOM 2647 N N . GLY B 1 156 ? 0.438 7.336 2.219 1 98.94 156 GLY B N 1
ATOM 2648 C CA . GLY B 1 156 ? -0.871 7.488 1.603 1 98.94 156 GLY B CA 1
ATOM 2649 C C . GLY B 1 156 ? -0.803 8.031 0.188 1 98.94 156 GLY B C 1
ATOM 2650 O O . GLY B 1 156 ? -1.543 7.586 -0.69 1 98.94 156 GLY B O 1
ATOM 2651 N N . ALA B 1 157 ? 0.072 9 -0.037 1 98.94 157 ALA B N 1
ATOM 2652 C CA . ALA B 1 157 ? 0.248 9.57 -1.371 1 98.94 157 ALA B CA 1
ATOM 2653 C C . ALA B 1 157 ? 0.789 8.523 -2.344 1 98.94 157 ALA B C 1
ATOM 2655 O O . ALA B 1 157 ? 0.351 8.453 -3.496 1 98.94 157 ALA B O 1
ATOM 2656 N N . ILE B 1 158 ? 1.717 7.723 -1.882 1 98.94 158 ILE B N 1
ATOM 2657 C CA . ILE B 1 158 ? 2.316 6.684 -2.711 1 98.94 158 ILE B CA 1
ATOM 2658 C C . ILE B 1 158 ? 1.246 5.68 -3.135 1 98.94 158 ILE B C 1
ATOM 2660 O O . ILE B 1 158 ? 1.102 5.383 -4.324 1 98.94 158 ILE B O 1
ATOM 2664 N N . VAL B 1 159 ? 0.448 5.234 -2.215 1 98.81 159 VAL B N 1
ATOM 2665 C CA . VAL B 1 159 ? -0.581 4.234 -2.482 1 98.81 159 VAL B CA 1
ATOM 2666 C C . VAL B 1 159 ? -1.625 4.812 -3.436 1 98.81 159 VAL B C 1
ATOM 2668 O O . VAL B 1 159 ? -1.957 4.191 -4.449 1 98.81 159 VAL B O 1
ATOM 2671 N N . ASN B 1 160 ? -2.119 6.008 -3.162 1 98.81 160 ASN B N 1
ATOM 2672 C CA . ASN B 1 160 ? -3.158 6.609 -3.99 1 98.81 160 ASN B CA 1
ATOM 2673 C C . ASN B 1 160 ? -2.648 6.922 -5.395 1 98.81 160 ASN B C 1
ATOM 2675 O O . ASN B 1 160 ? -3.363 6.723 -6.379 1 98.81 160 ASN B O 1
ATOM 2679 N N . S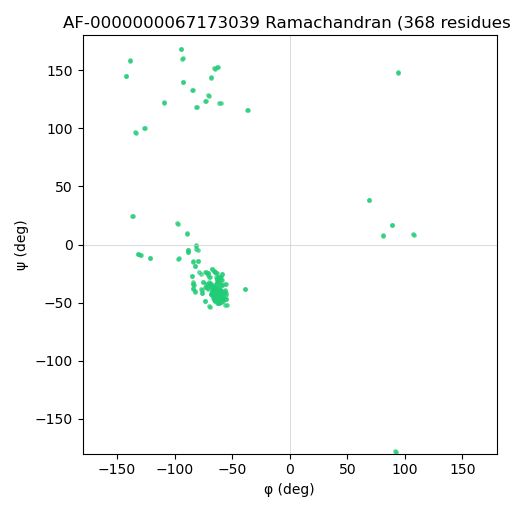ER B 1 161 ? -1.418 7.41 -5.5 1 98.88 161 SER B N 1
ATOM 2680 C CA . SER B 1 161 ? -0.851 7.711 -6.812 1 98.88 161 SER B CA 1
ATOM 2681 C C . SER B 1 161 ? -0.747 6.457 -7.672 1 98.88 161 SER B C 1
ATOM 2683 O O . SER B 1 161 ? -1.044 6.488 -8.867 1 98.88 161 SER B O 1
ATOM 2685 N N . ALA B 1 162 ? -0.337 5.398 -7.07 1 98.62 162 ALA B N 1
ATOM 2686 C CA . ALA B 1 162 ? -0.188 4.141 -7.797 1 98.62 162 ALA B CA 1
ATOM 2687 C C . ALA B 1 162 ? -1.542 3.613 -8.266 1 98.62 162 ALA B C 1
ATOM 2689 O O . ALA B 1 162 ? -1.703 3.246 -9.43 1 98.62 162 ALA B O 1
ATOM 2690 N N . ILE B 1 163 ? -2.506 3.588 -7.391 1 98.62 163 ILE B N 1
ATOM 2691 C CA . ILE B 1 163 ? -3.801 2.977 -7.668 1 98.62 163 ILE B CA 1
ATOM 2692 C C . ILE B 1 163 ? -4.578 3.838 -8.664 1 98.62 163 ILE B C 1
ATOM 2694 O O . ILE B 1 163 ? -5.211 3.318 -9.586 1 98.62 163 ILE B O 1
ATOM 2698 N N . PHE B 1 164 ? -4.465 5.137 -8.523 1 98.38 164 PHE B N 1
ATOM 2699 C CA . PHE B 1 164 ? -5.277 6.016 -9.359 1 98.38 164 PHE B CA 1
ATOM 2700 C C . PHE B 1 164 ? -4.496 6.492 -10.578 1 98.38 164 PHE B C 1
ATOM 2702 O O . PHE B 1 164 ? -5.066 7.086 -11.492 1 98.38 164 PHE B O 1
ATOM 2709 N N . GLY B 1 165 ? -3.195 6.281 -10.609 1 97.75 165 GLY B N 1
ATOM 2710 C CA . GLY B 1 165 ? -2.391 6.633 -11.766 1 97.75 165 GLY B CA 1
ATOM 2711 C C . GLY B 1 165 ? -2.266 8.133 -11.977 1 97.75 165 GLY B C 1
ATOM 2712 O O . GLY B 1 165 ? -2.373 8.617 -13.102 1 97.75 165 GLY B O 1
ATOM 2713 N N . THR B 1 166 ? -2.141 8.883 -10.922 1 98.5 166 THR B N 1
ATOM 2714 C CA . THR B 1 166 ? -1.963 10.336 -10.977 1 98.5 166 THR B CA 1
ATOM 2715 C C . THR B 1 166 ? -0.99 10.805 -9.898 1 98.5 166 THR B C 1
ATOM 2717 O O . THR B 1 166 ? -0.938 10.227 -8.812 1 98.5 166 THR B O 1
ATOM 2720 N N . PRO B 1 167 ? -0.178 11.828 -10.164 1 98.81 167 PRO B N 1
ATOM 2721 C CA . PRO B 1 167 ? 0.762 12.328 -9.164 1 98.81 167 PRO B CA 1
ATOM 2722 C C . PRO B 1 167 ? 0.104 13.266 -8.156 1 98.81 167 PRO B C 1
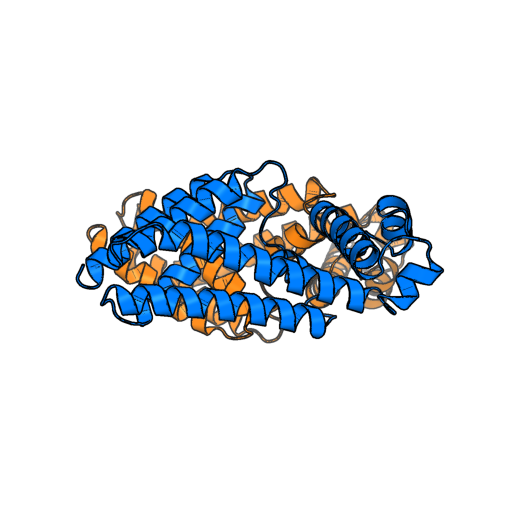ATOM 2724 O O . PRO B 1 167 ? 0.737 13.672 -7.176 1 98.81 167 PRO B O 1
ATOM 2727 N N . ASP B 1 168 ? -1.169 13.57 -8.242 1 98.75 168 ASP B N 1
ATOM 2728 C CA . ASP B 1 168 ? -1.904 14.594 -7.5 1 98.75 168 ASP B CA 1
ATOM 2729 C C . ASP B 1 168 ? -1.841 14.328 -6 1 98.75 168 ASP B C 1
ATOM 2731 O O . ASP B 1 168 ? -1.779 15.258 -5.199 1 98.75 168 ASP B O 1
ATOM 2735 N N . PRO B 1 169 ? -1.822 13.055 -5.617 1 98.88 169 PRO B N 1
ATOM 2736 C CA . PRO B 1 169 ? -1.799 12.797 -4.172 1 98.88 169 PRO B CA 1
ATOM 2737 C C . PRO B 1 169 ? -0.574 13.398 -3.488 1 98.88 169 PRO B C 1
ATOM 2739 O O . PRO B 1 169 ? -0.631 13.742 -2.305 1 98.88 169 PRO B O 1
ATOM 2742 N N . ALA B 1 170 ? 0.522 13.531 -4.223 1 98.94 170 ALA B N 1
ATOM 2743 C CA . ALA B 1 170 ? 1.698 14.172 -3.641 1 98.94 170 ALA B CA 1
ATOM 2744 C C . ALA B 1 170 ? 1.408 15.625 -3.279 1 98.94 170 ALA B C 1
ATOM 2746 O O . ALA B 1 170 ? 1.847 16.109 -2.234 1 98.94 170 ALA B O 1
ATOM 2747 N N . THR B 1 171 ? 0.646 16.297 -4.129 1 98.88 171 THR B N 1
ATOM 2748 C CA . THR B 1 171 ? 0.284 17.688 -3.889 1 98.88 171 THR B CA 1
ATOM 2749 C C . THR B 1 171 ? -0.646 17.797 -2.684 1 98.88 171 THR B C 1
ATOM 2751 O O . THR B 1 171 ? -0.466 18.672 -1.839 1 98.88 171 THR B O 1
ATOM 2754 N N . ARG B 1 172 ? -1.574 16.922 -2.602 1 98.81 172 ARG B N 1
ATOM 2755 C CA . ARG B 1 172 ? -2.5 16.922 -1.474 1 98.81 172 ARG B CA 1
ATOM 2756 C C . ARG B 1 172 ? -1.771 16.625 -0.167 1 98.81 172 ARG B C 1
ATOM 2758 O O . ARG B 1 172 ? -2.059 17.234 0.864 1 98.81 172 ARG B O 1
ATOM 2765 N N . ALA B 1 173 ? -0.85 15.68 -0.223 1 98.94 173 ALA B N 1
ATOM 2766 C CA . ALA B 1 173 ? -0.061 15.352 0.961 1 98.94 173 ALA B CA 1
ATOM 2767 C C . ALA B 1 173 ? 0.784 16.547 1.407 1 98.94 173 ALA B C 1
ATOM 2769 O O . ALA B 1 173 ? 0.911 16.812 2.605 1 98.94 173 ALA B O 1
ATOM 2770 N N . LYS B 1 174 ? 1.327 17.219 0.434 1 98.94 174 LYS B N 1
ATOM 2771 C CA . LYS B 1 174 ? 2.113 18.406 0.751 1 98.94 174 LYS B CA 1
ATOM 2772 C C . LYS B 1 174 ? 1.264 19.453 1.465 1 98.94 174 LYS B C 1
ATOM 2774 O O . LYS B 1 174 ? 1.702 20.062 2.449 1 98.94 174 LYS B O 1
ATOM 2779 N N . GLN B 1 175 ? 0.078 19.672 0.982 1 98.75 175 GLN B N 1
ATOM 2780 C CA . GLN B 1 175 ? -0.826 20.641 1.599 1 98.75 175 GLN B CA 1
ATOM 2781 C C . GLN B 1 175 ? -1.129 20.266 3.047 1 98.75 175 GLN B C 1
ATOM 2783 O O . GLN B 1 175 ? -1.096 21.125 3.934 1 98.75 175 GLN B O 1
ATOM 2788 N N . ALA B 1 176 ? -1.391 19.016 3.283 1 98.81 176 ALA B N 1
ATOM 2789 C CA . ALA B 1 176 ? -1.643 18.531 4.641 1 98.81 176 ALA B CA 1
ATOM 2790 C C . ALA B 1 176 ? -0.409 18.719 5.52 1 98.81 176 ALA B C 1
ATOM 2792 O O . ALA B 1 176 ? -0.517 19.141 6.672 1 98.81 176 ALA B O 1
ATOM 2793 N N . ALA B 1 177 ? 0.751 18.359 4.941 1 98.81 177 ALA B N 1
ATOM 2794 C CA . ALA B 1 177 ? 2.004 18.484 5.68 1 98.81 177 ALA B CA 1
ATOM 2795 C C . ALA B 1 177 ? 2.234 19.938 6.109 1 98.81 177 ALA B C 1
ATOM 2797 O O . ALA B 1 177 ? 2.613 20.203 7.254 1 98.81 177 ALA B O 1
ATOM 2798 N N . LEU B 1 178 ? 1.998 20.844 5.203 1 98.5 178 LEU B N 1
ATOM 2799 C CA . LEU B 1 178 ? 2.189 22.25 5.504 1 98.5 178 LEU B CA 1
ATOM 2800 C C . LEU B 1 178 ? 1.245 22.703 6.609 1 98.5 178 LEU B C 1
ATOM 2802 O O . LEU B 1 178 ? 1.636 23.484 7.484 1 98.5 178 LEU B O 1
ATOM 2806 N N . THR B 1 179 ? 0.039 22.219 6.605 1 98.25 179 THR B N 1
ATOM 2807 C CA . THR B 1 179 ? -0.923 22.547 7.652 1 98.25 179 THR B CA 1
ATOM 2808 C C . THR B 1 179 ? -0.456 22 9 1 98.25 179 THR B C 1
ATOM 2810 O O . THR B 1 179 ? -0.536 22.688 10.016 1 98.25 179 THR B O 1
ATOM 2813 N N . LEU B 1 180 ? 0.048 20.812 9.008 1 98.5 180 LEU B N 1
ATOM 2814 C CA . LEU B 1 180 ? 0.537 20.203 10.234 1 98.5 180 LEU B CA 1
ATOM 2815 C C . LEU B 1 180 ? 1.756 20.938 10.773 1 98.5 180 LEU B C 1
ATOM 2817 O O . LEU B 1 180 ? 1.898 21.125 11.984 1 98.5 180 LEU B O 1
ATOM 2821 N N . MET B 1 181 ? 2.611 21.359 9.82 1 97.88 181 MET B N 1
ATOM 2822 C CA . MET B 1 181 ? 3.781 22.156 10.211 1 97.88 181 MET B CA 1
ATOM 2823 C C . MET B 1 181 ? 3.363 23.453 10.875 1 97.88 181 MET B C 1
ATOM 2825 O O . MET B 1 181 ? 3.93 23.844 11.898 1 97.88 181 MET B O 1
ATOM 2829 N N . GLN B 1 182 ? 2.371 24.047 10.32 1 96.81 182 GLN B N 1
ATOM 2830 C CA . GLN B 1 182 ? 1.883 25.312 10.867 1 96.81 182 GLN B CA 1
ATOM 2831 C C . GLN B 1 182 ? 1.301 25.109 12.266 1 96.81 182 GLN B C 1
ATOM 2833 O O . GLN B 1 182 ? 1.514 25.938 13.156 1 96.81 182 GLN B O 1
ATOM 2838 N N . ALA B 1 183 ? 0.633 24.062 12.477 1 95.38 183 ALA B N 1
ATOM 2839 C CA . ALA B 1 183 ? 0.006 23.781 13.766 1 95.38 183 ALA B CA 1
ATOM 2840 C C . ALA B 1 183 ? 1.053 23.438 14.82 1 95.38 183 ALA B C 1
ATOM 2842 O O . ALA B 1 183 ? 0.799 23.562 16.016 1 95.38 183 ALA B O 1
ATOM 2843 N N . SER B 1 184 ? 2.201 22.969 14.414 1 91.56 184 SER B N 1
ATOM 2844 C CA . SER B 1 184 ? 3.262 22.547 15.328 1 91.56 184 SER B CA 1
ATOM 2845 C C . SER B 1 184 ? 4.188 23.703 15.68 1 91.56 184 SER B C 1
ATOM 2847 O O . SER B 1 184 ? 5.141 23.531 16.438 1 91.56 184 SER B O 1
ATOM 2849 N N . GLY B 1 185 ? 3.904 24.844 15.352 1 81.75 185 GLY B N 1
ATOM 2850 C CA . GLY B 1 185 ? 4.688 26 15.75 1 81.75 185 GLY B CA 1
ATOM 2851 C C . GLY B 1 185 ? 5.48 26.609 14.609 1 81.75 185 GLY B C 1
ATOM 2852 O O . GLY B 1 185 ? 6.477 27.297 14.836 1 81.75 185 GLY B O 1
ATOM 2853 N N . GLY B 1 186 ? 5.266 26.172 13.406 1 61.84 186 GLY B N 1
ATOM 2854 C CA . GLY B 1 186 ? 5.949 26.859 12.328 1 61.84 186 GLY B CA 1
ATOM 2855 C C . GLY B 1 186 ? 5.145 28.016 11.75 1 61.84 186 GLY B C 1
ATOM 2856 O O . GLY B 1 186 ? 3.945 28.125 12.008 1 61.84 186 GLY B O 1
#

Foldseek 3Di:
DPDLVRLLVLLLVLQLLCCLQPNLVVDDLVSSCVNSVHDSVSSCVNPVDSVSSVLVSLVVVLVVVVVVLCVQLVVDPQLVSSLLSSLVVLLVQLPDPSDQFDSLVRNCVVPVVPDVSSVVSSVVSLVVQLVVLQVSCVVNPFDSVLSVVLSVQSNVQRVCSNVVVHSCSSVVSSVVSVVVVVVRPD/DPDLVRLLVLLLVLQLLCCLQPNLVVDDLVSSCVRSVPDSVSSCVNPVDSVSSVLVSLVVVLVVVVVVLCVQLVVDPQLVSSLLSSLVVLLVQLPDPSDQFDSLVRNCVVPVVPDVSSVVSSVVSLVVQLVVLQVSCVVNPFDSVLSVVLSVQSNVQRVCSNVVVHSCSSVVSSVVSVVVVVVRPD

InterPro domains:
  IPR001647 DNA-binding HTH domain, TetR-type [PF00440] (12-55)
  IPR001647 DNA-binding HTH domain, TetR-type [PR00455] (11-24)
  IPR001647 DNA-binding HTH domain, TetR-type [PR00455] (32-55)
  IPR001647 DNA-binding HTH domain, TetR-type [PS50977] (5-65)
  IPR009057 Homedomain-like superfamily [SSF46689] (4-83)
  IPR011075 Tetracyclin repressor-like, C-terminal domain [PF16925] (81-176)
  IPR036271 Tetracyclin repressor-like, C-terminal domain superfamily [SSF48498] (78-180)

Nearest PDB structures (foldseek):
  3g7r-assembly1_A  TM=9.120E-01  e=1.454E-08  Streptomyces coelicolor A3(2)
  3g7r-assembly1_B  TM=9.149E-01  e=2.226E-08  Streptomyces coelicolor A3(2)
  3jsj-assembly2_C  TM=8.667E-01  e=2.157E-07  Streptomyces avermitilis MA-4680 = NBRC 14893
  2g7s-assembly1_A-2  TM=8.539E-01  e=5.644E-06  Agrobacterium fabrum str. C58
  3ppb-assembly1_B  TM=6.978E-01  e=1.223E-04  Shewanella loihica PV-4

Secondary structure (DSSP, 8-state):
---HHHHHHHHHHHHHHHHHHH-TTT--HHHHHHHHT--HHHHHHH-SSHHHHHHHHHHHHHHHHHHHHHHHHTT-SSHHHHHHHHHHHHHHHHTSTT--S-HHHHHHHHHTTT-HHHHHHHHHHHHHHHHHHHHHHHHTT--THHHHHHHHHHHHHHHHHHHHT-SHHHHHHHHHHHHHHHHTT-/---HHHHHHHHHHHHHHHHHHH-TTT--HHHHHHHHT--HHHHHHH-SSHHHHHHHHHHHHHHHHHHHHHHHHTT-SSHHHHHHHHHHHHHHHHTSTT--S-HHHHHHHHHTTT-HHHHHHHHHHHHHHHHHHHHHHHHTT--THHHHHHHHHHHHHHHHHHHHT-SHHHHHHHHHHHHHHHHTT-

Radius of gyration: 21.73 Å; Cα contacts (8 Å, |Δi|>4): 502; chains: 2; bounding box: 62×58×39 Å